Protein AF-A0A517L5L7-F1 (afdb_monomer_lite)

Sequence (190 aa):
MHFATSTSDFSKHLSVSSILLCKLVPQQQLQQQRPNPEQVAAYLARAALDPNTLALAACVLESLSSSFVRSWRKACEKARSPTIATFRSDPLKAELIVLGALAIAQSYLHDTPGNPKWWSKYVSRKTVEARDIAATTNCILQDIDYGLMSFTMDDLEEKKQEMVAEGERGVRSGKAVLNEGQLTPDESPW

Secondary structure (DSSP, 8-state):
------HHHHHHHHHHHHHHHHHHS--TT-TT-PPPHHHHHHHHHHHT--HHHHHHHHHHHHT--TTHHHHHHHHHHHHH-TT-TTS-PPP--THHHHHHHHHHHHHHHHT----HHHIIIIISTTSS-HHHHHHHHHHHHHHTTT-GGG--HHHHHHHHHHHHHHHHHHHHHHHHHHTT--PPP-----

Foldseek 3Di:
DDPPPDPVNVLLLLLLLLVLLQVLAQVPPCVPARADSVLSSLLCVQVVDDLLLSLLLSVLSNLFDNCLVVQLVVLLVVLVDPPCVPDPPPDDHSVLLSLLSSLVSCCVPVVHDSQLVCCCCGSNVVPDDSSSSVSNNVSSCVRNVVVSVVCDVVSSVVSSVVSVVSSVVVVVVVVVVVPVPDDDDPPDDD

Structure (mmCIF, N/CA/C/O backbone):
data_AF-A0A517L5L7-F1
#
_entry.id   AF-A0A517L5L7-F1
#
loop_
_atom_site.group_PDB
_atom_site.id
_atom_site.type_symbol
_atom_site.label_atom_id
_atom_site.label_alt_id
_atom_site.label_comp_id
_atom_site.label_asym_id
_atom_site.label_entity_id
_atom_site.label_seq_id
_atom_site.pdbx_PDB_ins_code
_atom_site.Cartn_x
_atom_site.Cartn_y
_atom_site.Cartn_z
_atom_site.occupancy
_atom_site.B_iso_or_equiv
_atom_site.auth_seq_id
_atom_site.auth_comp_id
_atom_site.auth_asym_id
_atom_site.auth_atom_id
_atom_site.pdbx_PDB_model_num
ATOM 1 N N . MET A 1 1 ? 18.331 -18.556 -22.904 1.00 32.81 1 MET A N 1
ATOM 2 C CA . MET A 1 1 ? 19.359 -17.878 -22.085 1.00 32.81 1 MET A CA 1
ATOM 3 C C . MET A 1 1 ? 18.698 -17.475 -20.775 1.00 32.81 1 MET A C 1
ATOM 5 O O . MET A 1 1 ? 17.955 -16.507 -20.758 1.00 32.81 1 MET A O 1
ATOM 9 N N . HIS A 1 2 ? 18.849 -18.285 -19.724 1.00 31.80 2 HIS A N 1
ATOM 10 C CA . HIS A 1 2 ? 18.266 -18.007 -18.409 1.00 31.80 2 HIS A CA 1
ATOM 11 C C . HIS A 1 2 ? 19.264 -17.181 -17.595 1.00 31.80 2 HIS A C 1
ATOM 13 O O . HIS A 1 2 ? 20.327 -17.685 -17.240 1.00 31.80 2 HIS A O 1
ATOM 19 N N . PHE A 1 3 ? 18.939 -15.919 -17.315 1.00 37.62 3 PHE A N 1
ATOM 20 C CA . PHE A 1 3 ? 19.654 -15.143 -16.308 1.00 37.62 3 PHE A CA 1
ATOM 21 C C . PHE A 1 3 ? 19.261 -15.687 -14.933 1.00 37.62 3 PHE A C 1
ATOM 23 O O . PHE A 1 3 ? 18.138 -15.492 -14.475 1.00 37.62 3 PHE A O 1
ATOM 30 N N . ALA A 1 4 ? 20.178 -16.406 -14.288 1.00 39.72 4 ALA A N 1
ATOM 31 C CA . ALA A 1 4 ? 20.074 -16.712 -12.871 1.00 39.72 4 ALA A CA 1
ATOM 32 C C . ALA A 1 4 ? 20.361 -15.416 -12.103 1.00 39.72 4 ALA A C 1
ATOM 34 O O . ALA A 1 4 ? 21.509 -15.111 -11.787 1.00 39.72 4 ALA A O 1
ATOM 35 N N . THR A 1 5 ? 19.330 -14.608 -11.859 1.00 47.84 5 THR A N 1
ATOM 36 C CA . THR A 1 5 ? 19.430 -13.500 -10.906 1.00 47.84 5 THR A CA 1
ATOM 37 C C . THR A 1 5 ? 19.780 -14.096 -9.549 1.00 47.84 5 THR A C 1
ATOM 39 O O . THR A 1 5 ? 19.006 -14.876 -8.990 1.00 47.84 5 THR A O 1
ATOM 42 N N . SER A 1 6 ? 20.977 -13.785 -9.058 1.00 57.38 6 SER A N 1
ATOM 43 C CA . SER A 1 6 ? 21.489 -14.299 -7.793 1.00 57.38 6 SER A CA 1
ATOM 44 C C . SER A 1 6 ? 20.524 -13.932 -6.661 1.00 57.38 6 SER A C 1
ATOM 46 O O . SER A 1 6 ? 20.005 -12.817 -6.630 1.00 57.38 6 SER A O 1
ATOM 48 N N . THR A 1 7 ? 20.285 -14.832 -5.704 1.00 62.00 7 THR A N 1
ATOM 49 C CA . THR A 1 7 ? 19.410 -14.593 -4.534 1.00 62.00 7 THR A CA 1
ATOM 50 C C . THR A 1 7 ? 19.777 -13.299 -3.782 1.00 62.00 7 THR A C 1
ATOM 52 O O . THR A 1 7 ? 18.911 -12.631 -3.217 1.00 62.00 7 THR A O 1
ATOM 55 N N . SER A 1 8 ? 21.057 -12.906 -3.847 1.00 63.53 8 SER A N 1
ATOM 56 C CA . SER A 1 8 ? 21.589 -11.607 -3.402 1.00 63.53 8 SER A CA 1
ATOM 57 C C . SER A 1 8 ? 20.857 -10.416 -4.025 1.00 63.53 8 SER A C 1
ATOM 59 O O . SER A 1 8 ? 20.493 -9.473 -3.326 1.00 63.53 8 SER A O 1
ATOM 61 N N . ASP A 1 9 ? 20.650 -10.441 -5.337 1.00 69.31 9 ASP A N 1
ATOM 62 C CA . ASP A 1 9 ? 20.170 -9.289 -6.099 1.00 69.31 9 ASP A CA 1
ATOM 63 C C . ASP A 1 9 ? 18.660 -9.127 -5.943 1.00 69.31 9 ASP A C 1
ATOM 65 O O . ASP A 1 9 ? 18.169 -8.009 -5.798 1.00 69.31 9 ASP A O 1
ATOM 69 N N . PHE A 1 10 ? 17.942 -10.246 -5.821 1.00 68.69 10 PHE A N 1
ATOM 70 C CA . PHE A 1 10 ? 16.527 -10.250 -5.459 1.00 68.69 10 PHE A CA 1
ATOM 71 C C . PHE A 1 10 ? 16.293 -9.675 -4.054 1.00 68.69 10 PHE A C 1
ATOM 73 O O . PHE A 1 10 ? 15.452 -8.795 -3.873 1.00 68.69 10 PHE A O 1
ATOM 80 N N . SER A 1 11 ? 17.078 -10.105 -3.058 1.00 71.62 11 SER A N 1
ATOM 81 C CA . SER A 1 11 ? 16.972 -9.577 -1.690 1.00 71.62 11 SER A CA 1
ATOM 82 C C . SER A 1 11 ? 17.273 -8.077 -1.621 1.00 71.62 11 SER A C 1
ATOM 84 O O . SER A 1 11 ? 16.610 -7.353 -0.876 1.00 71.62 11 SER A O 1
ATOM 86 N N . LYS A 1 12 ? 18.252 -7.596 -2.397 1.00 77.19 12 LYS A N 1
ATOM 87 C CA . LYS A 1 12 ? 18.564 -6.163 -2.498 1.00 77.19 12 LYS A CA 1
ATOM 88 C C . LYS A 1 12 ? 17.410 -5.391 -3.128 1.00 77.19 12 LYS A C 1
ATOM 90 O O . LYS A 1 12 ? 16.999 -4.381 -2.568 1.00 77.19 12 LYS A O 1
ATOM 95 N N . HIS A 1 13 ? 16.853 -5.885 -4.234 1.00 81.38 13 HIS A N 1
ATOM 96 C CA . HIS A 1 13 ? 15.728 -5.241 -4.912 1.00 81.38 13 HIS A CA 1
ATOM 97 C C . HIS A 1 13 ? 14.520 -5.085 -3.977 1.00 81.38 13 HIS A C 1
ATOM 99 O O . HIS A 1 13 ? 13.975 -3.993 -3.852 1.00 81.38 13 HIS A O 1
ATOM 105 N N . LEU A 1 14 ? 14.159 -6.137 -3.233 1.00 83.62 14 LEU A N 1
ATOM 106 C CA . LEU A 1 14 ? 13.065 -6.073 -2.258 1.00 83.62 14 LEU A CA 1
ATOM 107 C C . LEU A 1 14 ? 13.321 -5.065 -1.130 1.00 83.62 14 LEU A C 1
ATOM 109 O O . LEU A 1 14 ? 12.395 -4.365 -0.721 1.00 83.62 14 LEU A O 1
ATOM 113 N N . SER A 1 15 ? 14.559 -4.976 -0.635 1.00 85.56 15 SER A N 1
ATOM 114 C CA . SER A 1 15 ? 14.929 -3.996 0.392 1.00 85.56 15 SER A CA 1
ATOM 115 C C . SER A 1 15 ? 14.843 -2.561 -0.123 1.00 85.56 15 SER A C 1
ATOM 117 O O . SER A 1 15 ? 14.477 -1.659 0.622 1.00 85.56 15 SER A O 1
ATOM 119 N N . VAL A 1 16 ? 15.196 -2.326 -1.384 1.00 87.31 16 VAL A N 1
ATOM 120 C CA . VAL A 1 16 ? 15.125 -0.994 -1.989 1.00 87.31 16 VAL A CA 1
ATOM 121 C C . VAL A 1 16 ? 13.671 -0.593 -2.219 1.00 87.31 16 VAL A C 1
ATOM 123 O O . VAL A 1 16 ? 13.260 0.490 -1.801 1.00 87.31 16 VAL A O 1
ATOM 126 N N . SER A 1 17 ? 12.865 -1.486 -2.803 1.00 89.69 17 SER A N 1
ATOM 127 C CA . SER A 1 17 ? 11.433 -1.251 -2.999 1.00 89.69 17 SER A CA 1
ATOM 128 C C . SER A 1 17 ? 10.719 -0.994 -1.672 1.00 89.69 17 SER A C 1
ATOM 130 O O . SER A 1 17 ? 9.884 -0.097 -1.596 1.00 89.69 17 SER A O 1
ATOM 132 N N . SER A 1 18 ? 11.057 -1.724 -0.603 1.00 91.06 18 SER A N 1
ATOM 133 C CA . SER A 1 18 ? 10.431 -1.506 0.703 1.00 91.06 18 SER A CA 1
ATOM 134 C C . SER A 1 18 ? 10.761 -0.136 1.294 1.00 91.06 18 SER A C 1
ATOM 136 O O . SER A 1 18 ? 9.868 0.523 1.824 1.00 91.06 18 SER A O 1
ATOM 138 N N . ILE A 1 19 ? 12.008 0.328 1.160 1.00 91.31 19 ILE A N 1
ATOM 139 C CA . ILE A 1 19 ? 12.421 1.668 1.590 1.00 91.31 19 ILE A CA 1
ATOM 140 C C . ILE A 1 19 ? 11.643 2.737 0.823 1.00 91.31 19 ILE A C 1
ATOM 142 O O . ILE A 1 19 ? 11.124 3.661 1.451 1.00 91.31 19 ILE A O 1
ATOM 146 N N . LEU A 1 20 ? 11.535 2.612 -0.505 1.00 90.88 20 LEU A N 1
ATOM 147 C CA . LEU A 1 20 ? 10.791 3.577 -1.315 1.00 90.88 20 LEU A CA 1
ATOM 148 C C . LEU A 1 20 ? 9.312 3.615 -0.907 1.00 90.88 20 LEU A C 1
ATOM 150 O O . LEU A 1 20 ? 8.800 4.681 -0.581 1.00 90.88 20 LEU A O 1
ATOM 154 N N . LEU A 1 21 ? 8.647 2.459 -0.822 1.00 92.94 21 LEU A N 1
ATOM 155 C CA . LEU A 1 21 ? 7.240 2.379 -0.409 1.00 92.94 21 LEU A CA 1
ATOM 156 C C . LEU A 1 21 ? 7.011 3.005 0.975 1.00 92.94 21 LEU A C 1
ATOM 158 O O . LEU A 1 21 ? 6.041 3.731 1.173 1.00 92.94 21 LEU A O 1
ATOM 162 N N . CYS A 1 22 ? 7.920 2.778 1.927 1.00 92.75 22 CYS A N 1
ATOM 163 C CA . CYS A 1 22 ? 7.859 3.399 3.249 1.00 92.75 22 CYS A CA 1
ATOM 164 C C . CYS A 1 22 ? 7.967 4.932 3.202 1.00 92.75 22 CYS A C 1
ATOM 166 O O . CYS A 1 22 ? 7.312 5.607 4.000 1.00 92.75 22 CYS A O 1
ATOM 168 N N . LYS A 1 23 ? 8.785 5.484 2.293 1.00 91.69 23 LYS A N 1
ATOM 169 C CA . LYS A 1 23 ? 8.958 6.936 2.115 1.00 91.69 23 LYS A CA 1
ATOM 170 C C . LYS A 1 23 ? 7.706 7.607 1.546 1.00 91.69 23 LYS A C 1
ATOM 172 O O . LYS A 1 23 ? 7.424 8.738 1.928 1.00 91.69 23 LYS A O 1
ATOM 177 N N . LEU A 1 24 ? 6.960 6.904 0.692 1.00 92.19 24 LEU A N 1
ATOM 178 C CA . LEU A 1 24 ? 5.747 7.417 0.044 1.00 92.19 24 LEU A CA 1
ATOM 179 C C . LEU A 1 24 ? 4.538 7.494 0.988 1.00 92.19 24 LEU A C 1
ATOM 181 O O . LEU A 1 24 ? 3.576 8.196 0.704 1.00 92.19 24 LEU A O 1
ATOM 185 N N . VAL A 1 25 ? 4.573 6.813 2.138 1.00 91.56 25 VAL A N 1
ATOM 186 C CA . VAL A 1 25 ? 3.489 6.910 3.124 1.00 91.56 25 VAL A CA 1
ATOM 187 C C . VAL A 1 25 ? 3.421 8.338 3.698 1.00 91.56 25 VAL A C 1
ATOM 189 O O . VAL A 1 25 ? 4.435 8.810 4.228 1.00 91.56 25 VAL A O 1
ATOM 192 N N . PRO A 1 26 ? 2.247 9.008 3.707 1.00 86.19 26 PRO A N 1
ATOM 193 C CA . PRO A 1 26 ? 2.109 10.370 4.228 1.00 86.19 26 PRO A CA 1
ATOM 194 C C . PRO A 1 26 ? 2.586 10.515 5.687 1.00 86.19 26 PRO A C 1
ATOM 196 O O . PRO A 1 26 ? 1.958 10.037 6.634 1.00 86.19 26 PRO A O 1
ATOM 199 N N . GLN A 1 27 ? 3.712 11.208 5.889 1.00 80.56 27 GLN A N 1
ATOM 200 C CA . GLN A 1 27 ? 4.414 11.266 7.183 1.00 80.56 27 GLN A CA 1
ATOM 201 C C . GLN A 1 27 ? 3.820 12.275 8.175 1.00 80.56 27 GLN A C 1
ATOM 203 O O . GLN A 1 27 ? 3.959 12.105 9.387 1.00 80.56 27 GLN A O 1
ATOM 208 N N . GLN A 1 28 ? 3.166 13.332 7.679 1.00 69.00 28 GLN A N 1
ATOM 209 C CA . GLN A 1 28 ? 2.822 14.539 8.452 1.00 69.00 28 GLN A CA 1
ATOM 210 C C . GLN A 1 28 ? 1.996 14.261 9.716 1.00 69.00 28 GLN A C 1
ATOM 212 O O . GLN A 1 28 ? 2.048 15.022 10.679 1.00 69.00 28 GLN A O 1
ATOM 217 N N . GLN A 1 29 ? 1.243 13.160 9.735 1.00 69.00 29 GLN A N 1
ATOM 218 C CA . GLN A 1 29 ? 0.372 12.793 10.850 1.00 69.00 29 GLN A CA 1
ATOM 219 C C . GLN A 1 29 ? 0.789 11.486 11.534 1.00 69.00 29 GLN A C 1
ATOM 221 O O . GLN A 1 29 ? 0.169 11.101 12.525 1.00 69.00 29 GLN A O 1
ATOM 226 N N . LEU A 1 30 ? 1.847 10.816 11.072 1.00 75.94 30 LEU A N 1
ATOM 227 C CA . LEU A 1 30 ? 2.345 9.546 11.606 1.00 75.94 30 LEU A CA 1
ATOM 228 C C . LEU A 1 30 ? 3.300 9.707 12.800 1.00 75.94 30 LEU A C 1
ATOM 230 O O . LEU A 1 30 ? 4.012 8.761 13.074 1.00 75.94 30 LEU A O 1
ATOM 234 N N . GLN A 1 31 ? 3.288 10.841 13.521 1.00 61.31 31 GLN A N 1
ATOM 235 C CA . GLN A 1 31 ? 4.253 11.331 14.540 1.00 61.31 31 GLN A CA 1
ATOM 236 C C . GLN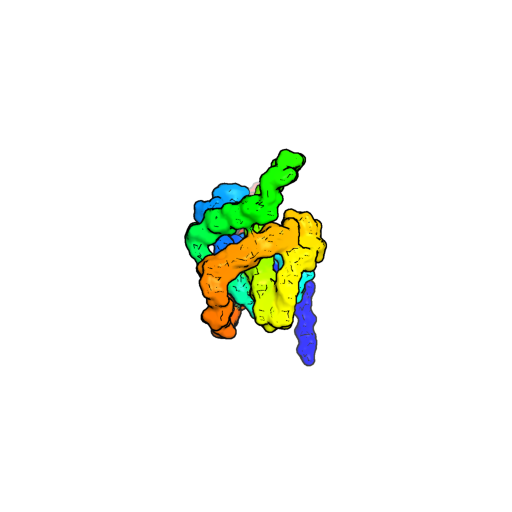 A 1 31 ? 5.133 10.325 15.341 1.00 61.31 31 GLN A C 1
ATOM 238 O O . GLN A 1 31 ? 6.212 10.727 15.762 1.00 61.31 31 GLN A O 1
ATOM 243 N N . GLN A 1 32 ? 4.752 9.055 15.551 1.00 63.03 32 GLN A N 1
ATOM 244 C CA . GLN A 1 32 ? 5.577 8.000 16.181 1.00 63.03 32 GLN A CA 1
ATOM 245 C C . GLN A 1 32 ? 5.477 6.596 15.529 1.00 63.03 32 GLN A C 1
ATOM 247 O O . GLN A 1 32 ? 5.912 5.599 16.097 1.00 63.03 32 GLN A O 1
ATOM 252 N N . GLN A 1 33 ? 4.874 6.479 14.349 1.00 74.25 33 GLN A N 1
ATOM 253 C CA . GLN A 1 33 ? 4.581 5.219 13.660 1.00 74.25 33 GLN A CA 1
ATOM 254 C C . GLN A 1 33 ? 5.111 5.316 12.226 1.00 74.25 33 GLN A C 1
ATOM 256 O O . GLN A 1 33 ? 4.336 5.391 11.277 1.00 74.25 33 GLN A O 1
ATOM 261 N N . ARG A 1 34 ? 6.435 5.385 12.045 1.00 83.06 34 ARG A N 1
ATOM 262 C CA . ARG A 1 34 ? 7.006 5.231 10.700 1.00 83.06 34 ARG A CA 1
ATOM 263 C C . ARG A 1 34 ? 6.912 3.766 10.276 1.00 83.06 34 ARG A C 1
ATOM 265 O O . ARG A 1 34 ? 7.150 2.902 11.117 1.00 83.06 34 ARG A O 1
ATOM 272 N N . PRO A 1 35 ? 6.592 3.478 9.006 1.00 88.25 35 PRO A N 1
ATOM 273 C CA . PRO A 1 35 ? 6.598 2.106 8.524 1.00 88.25 35 PRO A CA 1
ATOM 274 C C . PRO A 1 35 ? 8.028 1.549 8.563 1.00 88.25 35 PRO A C 1
ATOM 276 O O . PRO A 1 35 ? 8.966 2.180 8.072 1.00 88.25 35 PRO A O 1
ATOM 279 N N . ASN A 1 36 ? 8.201 0.371 9.160 1.00 91.06 36 ASN A N 1
ATOM 280 C CA . ASN A 1 36 ? 9.477 -0.326 9.212 1.00 91.06 36 ASN A CA 1
ATOM 281 C C . ASN A 1 36 ? 9.794 -0.958 7.836 1.00 91.06 36 ASN A C 1
ATOM 283 O O . ASN A 1 36 ? 9.082 -1.876 7.409 1.00 91.06 36 ASN A O 1
ATOM 287 N N . PRO A 1 37 ? 10.871 -0.528 7.148 1.00 91.62 37 PRO A N 1
ATOM 288 C CA . PRO A 1 37 ? 11.234 -1.053 5.832 1.00 91.62 37 PRO A CA 1
ATOM 289 C C . PRO A 1 37 ? 11.604 -2.541 5.843 1.00 91.62 37 PRO A C 1
ATOM 291 O O . PRO A 1 37 ? 11.388 -3.213 4.835 1.00 91.62 37 PRO A O 1
ATOM 294 N N . GLU A 1 38 ? 12.101 -3.092 6.954 1.00 92.25 38 GLU A N 1
ATOM 295 C CA . GLU A 1 38 ? 12.397 -4.527 7.066 1.00 92.25 38 GLU A CA 1
ATOM 296 C C . GLU A 1 38 ? 11.112 -5.355 7.094 1.00 92.25 38 GLU A C 1
ATOM 298 O O . GLU A 1 38 ? 10.991 -6.373 6.411 1.00 92.25 38 GLU A O 1
ATOM 303 N N . GLN A 1 39 ? 10.110 -4.884 7.840 1.00 93.12 39 GLN A N 1
ATOM 304 C CA . GLN A 1 39 ? 8.809 -5.542 7.904 1.00 93.12 39 GLN A CA 1
ATOM 305 C C . GLN A 1 39 ? 8.101 -5.484 6.546 1.00 93.12 39 GLN A C 1
ATOM 307 O O . GLN A 1 39 ? 7.521 -6.484 6.115 1.00 93.12 39 GLN A O 1
ATOM 312 N N . VAL A 1 40 ? 8.189 -4.346 5.850 1.00 94.75 40 VAL A N 1
ATOM 313 C CA . VAL A 1 40 ? 7.667 -4.204 4.486 1.00 94.75 40 VAL A CA 1
ATOM 314 C C . VAL A 1 40 ? 8.423 -5.112 3.515 1.00 94.75 40 VAL A C 1
ATOM 316 O O . VAL A 1 40 ? 7.772 -5.843 2.776 1.00 94.75 40 VAL A O 1
ATOM 319 N N . ALA A 1 41 ? 9.758 -5.180 3.558 1.00 93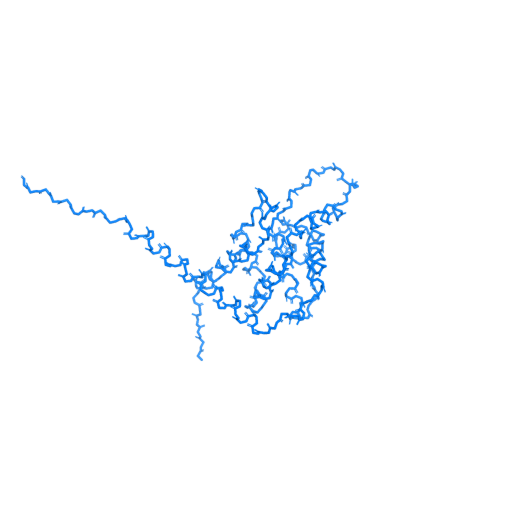.69 41 ALA A N 1
ATOM 320 C CA . ALA A 1 41 ? 10.532 -6.116 2.731 1.00 93.69 41 ALA A CA 1
ATOM 321 C C . ALA A 1 41 ? 10.096 -7.569 2.971 1.00 93.69 41 ALA A C 1
ATOM 323 O O . ALA A 1 41 ? 9.934 -8.348 2.031 1.00 93.69 41 ALA A O 1
ATOM 324 N N . ALA A 1 42 ? 9.821 -7.920 4.228 1.00 93.94 42 ALA A N 1
ATOM 325 C CA . ALA A 1 42 ? 9.314 -9.230 4.592 1.00 93.94 42 ALA A CA 1
ATOM 326 C C . ALA A 1 42 ? 7.895 -9.488 4.038 1.00 93.94 42 ALA A C 1
ATOM 328 O O . ALA A 1 42 ? 7.581 -10.631 3.700 1.00 93.94 42 ALA A O 1
ATOM 329 N N . TYR A 1 43 ? 7.038 -8.462 3.922 1.00 94.88 43 TYR A N 1
ATOM 330 C CA . TYR A 1 43 ? 5.760 -8.558 3.203 1.00 94.88 43 TYR A CA 1
ATOM 331 C C . TYR A 1 43 ? 5.974 -8.806 1.715 1.00 94.88 43 TYR A C 1
ATOM 333 O O . TYR A 1 43 ? 5.388 -9.749 1.189 1.00 94.88 43 TYR A O 1
ATOM 341 N N . LEU A 1 44 ? 6.848 -8.035 1.062 1.00 94.69 44 LEU A N 1
ATOM 342 C CA . LEU A 1 44 ? 7.128 -8.188 -0.367 1.00 94.69 44 LEU A CA 1
ATOM 343 C C . LEU A 1 44 ? 7.666 -9.589 -0.692 1.00 94.69 44 LEU A C 1
ATOM 345 O O . LEU A 1 44 ? 7.171 -10.244 -1.608 1.00 94.69 44 LEU A O 1
ATOM 349 N N . ALA A 1 45 ? 8.600 -10.093 0.121 1.00 94.25 45 ALA A N 1
ATOM 350 C CA . ALA A 1 45 ? 9.161 -11.435 -0.027 1.00 94.25 45 ALA A CA 1
ATOM 351 C C . ALA A 1 45 ? 8.099 -12.544 0.070 1.00 94.25 45 ALA A C 1
ATOM 353 O O . ALA A 1 45 ? 8.213 -13.568 -0.597 1.00 94.25 45 ALA A O 1
ATOM 354 N N . ARG A 1 46 ? 7.067 -12.358 0.906 1.00 94.88 46 ARG A N 1
ATOM 355 C CA . ARG A 1 46 ? 5.985 -13.341 1.092 1.00 94.88 46 ARG A CA 1
ATOM 356 C C . ARG A 1 46 ? 4.870 -13.212 0.065 1.00 94.88 46 ARG A C 1
ATOM 358 O O . ARG A 1 46 ? 4.263 -14.219 -0.280 1.00 94.88 46 ARG A O 1
ATOM 365 N N . ALA A 1 47 ? 4.579 -11.993 -0.373 1.00 92.81 47 ALA A N 1
ATOM 366 C CA . ALA A 1 47 ? 3.546 -11.732 -1.362 1.00 92.81 47 ALA A CA 1
ATOM 367 C C . ALA A 1 47 ? 3.996 -12.115 -2.782 1.00 92.81 47 ALA A C 1
ATOM 369 O O . ALA A 1 47 ? 3.139 -12.419 -3.604 1.00 92.81 47 ALA A O 1
ATOM 370 N N . ALA A 1 48 ? 5.314 -12.151 -3.037 1.00 92.06 48 ALA A N 1
ATOM 371 C CA . ALA A 1 48 ? 5.913 -12.561 -4.312 1.00 92.06 48 ALA A CA 1
ATOM 372 C C . ALA A 1 48 ? 5.295 -11.822 -5.516 1.00 92.06 48 ALA A C 1
ATOM 374 O O . ALA A 1 48 ? 4.905 -12.428 -6.511 1.00 92.06 48 ALA A O 1
ATOM 375 N N . LEU A 1 49 ? 5.171 -10.502 -5.376 1.00 91.94 49 LEU A N 1
ATOM 376 C CA . LEU A 1 49 ? 4.516 -9.630 -6.348 1.00 91.94 49 LEU A CA 1
ATOM 377 C C . LEU A 1 49 ? 5.459 -9.295 -7.504 1.00 91.94 49 LEU A C 1
ATOM 379 O O . LEU A 1 49 ? 6.671 -9.167 -7.313 1.00 91.94 49 LEU A O 1
ATOM 383 N N . ASP A 1 50 ? 4.890 -9.112 -8.690 1.00 92.12 50 ASP A N 1
ATOM 384 C CA . ASP A 1 50 ? 5.626 -8.657 -9.863 1.00 92.12 50 ASP A CA 1
ATOM 385 C C . ASP A 1 50 ? 5.955 -7.146 -9.782 1.00 92.12 50 ASP A C 1
ATOM 387 O O . ASP A 1 50 ? 5.318 -6.401 -9.026 1.00 92.12 50 ASP A O 1
ATOM 391 N N . PRO A 1 51 ? 6.932 -6.657 -10.570 1.00 91.50 51 PRO A N 1
ATOM 392 C CA . PRO A 1 51 ? 7.339 -5.253 -10.539 1.00 91.50 51 PRO A CA 1
ATOM 393 C C . PRO A 1 51 ? 6.228 -4.251 -10.877 1.00 91.50 51 PRO A C 1
ATOM 395 O O . PRO A 1 51 ? 6.240 -3.152 -10.328 1.00 9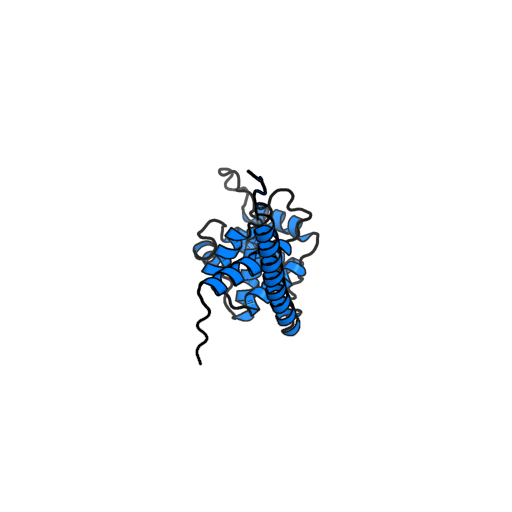1.50 51 PRO A O 1
ATOM 398 N N . ASN A 1 52 ? 5.263 -4.604 -11.737 1.00 94.62 52 ASN A N 1
ATOM 399 C CA . ASN A 1 52 ? 4.166 -3.699 -12.092 1.00 94.62 52 ASN A CA 1
ATOM 400 C C . ASN A 1 52 ? 3.220 -3.518 -10.903 1.00 94.62 52 ASN A C 1
ATOM 402 O O . ASN A 1 52 ? 2.792 -2.401 -10.624 1.00 94.62 52 ASN A O 1
ATOM 406 N N . THR A 1 53 ? 2.969 -4.586 -10.141 1.00 95.75 53 THR A N 1
ATOM 407 C CA . THR A 1 53 ? 2.206 -4.498 -8.887 1.00 95.75 53 THR A CA 1
ATOM 408 C C . THR A 1 53 ? 2.892 -3.596 -7.860 1.00 95.75 53 THR A C 1
ATOM 410 O O . THR A 1 53 ? 2.227 -2.798 -7.199 1.00 95.75 53 THR A O 1
ATOM 413 N N . LEU A 1 54 ? 4.220 -3.684 -7.724 1.00 95.50 54 LEU A N 1
ATOM 414 C CA . LEU A 1 54 ? 4.971 -2.805 -6.819 1.00 95.50 54 LEU A CA 1
ATOM 415 C C . LEU A 1 54 ? 4.910 -1.342 -7.266 1.00 95.50 54 LEU A C 1
ATOM 417 O O . LEU A 1 54 ? 4.706 -0.457 -6.435 1.00 95.50 54 LEU A O 1
ATOM 421 N N . ALA A 1 55 ? 5.070 -1.098 -8.566 1.00 95.44 55 ALA A N 1
ATOM 422 C CA . ALA A 1 55 ? 5.020 0.231 -9.156 1.00 95.44 55 ALA A CA 1
ATOM 423 C C . ALA A 1 55 ? 3.642 0.879 -8.987 1.00 95.44 55 ALA A C 1
ATOM 425 O O . ALA A 1 55 ? 3.556 1.993 -8.479 1.00 95.44 55 ALA A O 1
ATOM 426 N N . LEU A 1 56 ? 2.563 0.150 -9.282 1.00 96.88 56 LEU A N 1
ATOM 427 C CA . LEU A 1 56 ? 1.202 0.637 -9.066 1.00 96.88 56 LEU A CA 1
ATOM 428 C C . LEU A 1 56 ? 0.938 0.944 -7.587 1.00 96.88 56 LEU A C 1
ATOM 430 O O . LEU A 1 56 ? 0.362 1.980 -7.268 1.00 96.88 56 LEU A O 1
ATOM 434 N N . ALA A 1 57 ? 1.389 0.085 -6.668 1.00 97.31 57 ALA A N 1
ATOM 435 C CA . ALA A 1 57 ? 1.258 0.360 -5.239 1.00 97.31 57 ALA A CA 1
ATOM 436 C C . ALA A 1 57 ? 2.000 1.644 -4.833 1.00 97.31 57 ALA A C 1
ATOM 438 O O . ALA A 1 57 ? 1.490 2.408 -4.017 1.00 97.31 57 ALA A O 1
ATOM 439 N N . ALA A 1 58 ? 3.175 1.905 -5.410 1.00 96.06 58 ALA A N 1
ATOM 440 C CA . ALA A 1 58 ? 3.909 3.144 -5.183 1.00 96.06 58 ALA A CA 1
ATOM 441 C C . ALA A 1 58 ? 3.166 4.373 -5.742 1.00 96.06 58 ALA A C 1
ATOM 443 O O . ALA A 1 58 ? 3.014 5.347 -5.009 1.00 96.06 58 ALA A O 1
ATOM 444 N N . CYS A 1 59 ? 2.624 4.311 -6.964 1.00 96.69 59 CYS A N 1
ATOM 445 C CA . CYS A 1 59 ? 1.788 5.379 -7.531 1.00 96.69 59 CYS A CA 1
ATOM 446 C C . CYS A 1 59 ? 0.556 5.671 -6.656 1.00 96.69 59 CYS A C 1
ATOM 448 O O . CYS A 1 59 ? 0.261 6.825 -6.349 1.00 96.69 59 CYS A O 1
ATOM 450 N N . VAL A 1 60 ? -0.121 4.623 -6.172 1.00 97.19 60 VAL A N 1
ATOM 451 C CA . VAL A 1 60 ? -1.253 4.758 -5.245 1.00 97.19 60 VAL A CA 1
ATOM 452 C C . VAL A 1 60 ? -0.829 5.472 -3.962 1.00 97.19 60 VAL A C 1
ATOM 454 O O . VAL A 1 60 ? -1.508 6.404 -3.542 1.00 97.19 60 VAL A O 1
ATOM 457 N N . LEU A 1 61 ? 0.290 5.077 -3.347 1.00 96.25 61 LEU A N 1
ATOM 458 C CA . LEU A 1 61 ? 0.787 5.719 -2.124 1.00 96.25 61 LEU A CA 1
ATOM 459 C C . LEU A 1 61 ? 1.137 7.198 -2.337 1.00 96.25 61 LEU A C 1
ATOM 461 O O . LEU A 1 61 ? 0.847 8.013 -1.466 1.00 96.25 61 LEU A O 1
ATOM 465 N N . GLU A 1 62 ? 1.727 7.537 -3.481 1.00 94.81 62 GLU A N 1
ATOM 466 C CA . GLU A 1 62 ? 2.096 8.911 -3.841 1.00 94.81 62 GLU A CA 1
ATOM 467 C C . GLU A 1 62 ? 0.876 9.807 -4.091 1.00 94.81 62 GLU A C 1
ATOM 469 O O . GLU A 1 62 ? 0.907 10.997 -3.787 1.00 94.81 62 GLU A O 1
ATOM 474 N N . SER A 1 63 ? -0.221 9.225 -4.577 1.00 95.81 63 SER A N 1
ATOM 475 C CA . SER A 1 63 ? -1.480 9.939 -4.815 1.00 95.81 63 SER A CA 1
ATOM 476 C C . SER A 1 63 ? -2.301 10.223 -3.549 1.00 95.81 63 SER A C 1
ATOM 478 O O . SER A 1 63 ? -3.299 10.940 -3.622 1.00 95.81 63 SER A O 1
ATOM 480 N N . LEU A 1 64 ? -1.904 9.683 -2.389 1.00 95.69 64 LEU A N 1
ATOM 481 C CA . LEU A 1 64 ? -2.652 9.861 -1.144 1.00 95.69 64 LEU A CA 1
ATOM 482 C C . LEU A 1 64 ? -2.655 11.324 -0.681 1.00 95.69 64 LEU A C 1
ATOM 484 O O . LEU A 1 64 ? -1.624 11.995 -0.594 1.00 95.69 64 LEU A O 1
ATOM 488 N N . SER A 1 65 ? -3.830 11.803 -0.284 1.00 94.12 65 SER A N 1
ATOM 489 C CA . SER A 1 65 ? -4.039 13.158 0.205 1.00 94.12 65 SER A CA 1
ATOM 490 C C . SER A 1 65 ? -3.355 13.401 1.557 1.00 94.12 65 SER A C 1
ATOM 492 O O . SER A 1 65 ? -3.164 12.506 2.387 1.00 94.12 65 SER A O 1
ATOM 494 N N . SER A 1 66 ? -3.071 14.669 1.870 1.00 90.50 66 SER A N 1
ATOM 495 C CA . SER A 1 66 ? -2.542 15.072 3.186 1.00 90.50 66 SER A CA 1
ATOM 496 C C . SER A 1 66 ? -3.505 14.781 4.350 1.00 90.50 66 SER A C 1
ATOM 498 O O . SER A 1 66 ? -3.102 14.745 5.518 1.00 90.50 66 SER A O 1
ATOM 500 N N . SER A 1 67 ? -4.787 14.559 4.046 1.00 91.06 67 SER A N 1
ATOM 501 C CA . SER A 1 67 ? -5.832 14.239 5.018 1.00 91.06 67 SER A CA 1
ATOM 502 C C . SER A 1 67 ? -6.074 12.737 5.196 1.00 91.06 67 SER A C 1
ATOM 504 O O . SER A 1 67 ? -6.726 12.346 6.171 1.00 91.06 67 SER A O 1
ATOM 506 N N . PHE A 1 68 ? -5.495 11.904 4.321 1.00 94.62 68 PHE A N 1
ATOM 507 C CA . PHE A 1 68 ? -5.671 10.455 4.291 1.00 94.62 68 PHE A CA 1
ATOM 508 C C . PHE A 1 68 ? -5.487 9.815 5.669 1.00 94.62 68 PHE A C 1
ATOM 510 O O . PHE A 1 68 ? -6.367 9.107 6.155 1.00 94.62 68 PHE A O 1
ATOM 517 N N . VAL A 1 69 ? -4.372 10.104 6.350 1.00 92.81 69 VAL A N 1
ATOM 518 C CA . VAL A 1 69 ? -4.012 9.450 7.623 1.00 92.81 69 VAL A CA 1
ATOM 519 C C . VAL A 1 69 ? -5.066 9.697 8.708 1.00 92.81 69 VAL A C 1
ATOM 521 O O . VAL A 1 69 ? -5.352 8.805 9.511 1.00 92.81 69 VAL A O 1
ATOM 524 N N . ARG A 1 70 ? -5.685 10.883 8.728 1.00 90.81 70 ARG A N 1
ATOM 525 C CA . ARG A 1 70 ? -6.775 11.210 9.657 1.00 90.81 70 ARG A CA 1
ATOM 526 C C . ARG A 1 70 ? -8.021 10.374 9.365 1.00 90.81 70 ARG A C 1
ATOM 528 O O . ARG A 1 70 ? -8.589 9.793 10.291 1.00 90.81 70 ARG A O 1
ATOM 535 N N . SER A 1 71 ? -8.424 10.299 8.099 1.00 92.38 71 SER A N 1
ATOM 536 C CA . SER A 1 71 ? -9.584 9.518 7.650 1.00 92.38 71 SER A CA 1
ATOM 537 C C . SER A 1 71 ? -9.379 8.018 7.880 1.00 92.38 71 SER A C 1
ATOM 539 O O . SER A 1 71 ? -10.244 7.354 8.453 1.00 92.38 71 SER A O 1
ATOM 541 N N . TRP A 1 72 ? -8.193 7.512 7.541 1.00 94.25 72 TRP A N 1
ATOM 542 C CA . TRP A 1 72 ? -7.768 6.129 7.739 1.00 94.25 72 TRP A CA 1
ATOM 543 C C . TRP A 1 72 ? -7.840 5.691 9.206 1.00 94.25 72 TRP A C 1
ATOM 545 O O . TRP A 1 72 ? -8.435 4.654 9.509 1.00 94.25 72 TRP A O 1
ATOM 555 N N . ARG A 1 73 ? -7.307 6.491 10.141 1.00 91.44 73 ARG A N 1
ATOM 556 C CA . ARG A 1 73 ? -7.378 6.180 11.580 1.00 91.44 73 ARG A CA 1
ATOM 557 C C . ARG A 1 73 ? -8.813 6.069 12.074 1.00 91.44 73 ARG A C 1
ATOM 559 O O . ARG A 1 73 ? -9.151 5.088 12.730 1.00 91.44 73 ARG A O 1
ATOM 566 N N . LYS A 1 74 ? -9.660 7.038 11.713 1.00 90.38 74 LYS A N 1
ATOM 567 C CA . LYS A 1 74 ? -11.082 7.049 12.085 1.00 90.38 74 LYS A CA 1
ATOM 568 C C . LYS A 1 74 ? -11.823 5.833 11.522 1.00 90.38 74 LYS A C 1
ATOM 570 O O . LYS A 1 74 ? -12.661 5.245 12.204 1.00 90.38 74 LYS A O 1
ATOM 575 N N . ALA A 1 75 ? -11.520 5.437 10.287 1.00 91.81 75 ALA A N 1
ATOM 576 C CA . ALA A 1 75 ? -12.121 4.260 9.671 1.00 91.81 75 ALA A CA 1
ATOM 577 C C . ALA A 1 75 ? -11.675 2.954 10.342 1.00 91.81 75 ALA A C 1
ATOM 579 O O . ALA A 1 75 ? -12.512 2.090 10.600 1.00 91.81 75 ALA A O 1
ATOM 580 N N . CYS A 1 76 ? -10.389 2.821 10.674 1.00 90.12 76 CYS A N 1
ATOM 581 C CA . CYS A 1 76 ? -9.874 1.650 11.383 1.00 90.12 76 CYS A CA 1
ATOM 582 C C . CYS A 1 76 ? -10.437 1.548 12.807 1.00 90.12 76 CYS A C 1
ATOM 584 O O . CYS A 1 76 ? -10.835 0.468 13.234 1.00 90.12 76 CYS A O 1
ATOM 586 N N . GLU A 1 77 ? -10.544 2.666 13.528 1.00 88.38 77 GLU A N 1
ATOM 587 C CA . GLU A 1 77 ? -11.198 2.718 14.840 1.00 88.38 77 GLU A CA 1
ATOM 588 C C . GLU A 1 77 ? -12.661 2.257 14.751 1.00 88.38 77 GLU A C 1
ATOM 590 O O . GLU A 1 77 ? -13.089 1.376 15.499 1.00 88.38 77 GLU A O 1
ATOM 595 N N . LYS A 1 78 ? -13.407 2.762 13.758 1.00 86.75 78 LYS A N 1
ATOM 596 C CA . LYS A 1 78 ? -14.783 2.324 13.485 1.00 86.75 78 LYS A CA 1
ATOM 597 C C . LYS A 1 78 ? -14.862 0.827 13.164 1.00 86.75 78 LYS A C 1
ATOM 599 O O . LYS A 1 78 ? -15.770 0.153 13.644 1.00 86.75 78 LYS A O 1
ATOM 604 N N . ALA A 1 79 ? -13.929 0.299 12.371 1.00 87.25 79 ALA A N 1
ATOM 605 C CA . ALA A 1 79 ? -13.893 -1.113 11.988 1.00 87.25 79 ALA A CA 1
ATOM 606 C C . ALA A 1 79 ? -13.578 -2.055 13.164 1.00 87.25 79 ALA A C 1
ATOM 608 O O . ALA A 1 79 ? -13.970 -3.224 13.144 1.00 87.25 79 ALA A O 1
ATOM 609 N N . ARG A 1 80 ? -12.886 -1.562 14.197 1.00 85.69 80 ARG A N 1
ATOM 610 C CA . ARG A 1 80 ? -12.517 -2.351 15.380 1.00 85.69 80 ARG A CA 1
ATOM 611 C C . ARG A 1 80 ? -13.665 -2.547 16.380 1.00 85.69 80 ARG A C 1
ATOM 613 O O . ARG A 1 80 ? -13.641 -3.558 17.071 1.00 85.69 80 ARG A O 1
ATOM 620 N N . SER A 1 81 ? -14.709 -1.707 16.338 1.00 71.50 81 SER A N 1
ATOM 621 C CA . SER A 1 81 ? -15.914 -1.709 17.198 1.00 71.50 81 SER A CA 1
ATOM 622 C C . SER A 1 81 ? -15.652 -1.590 18.718 1.00 71.50 81 SER A C 1
ATOM 624 O O . SER A 1 81 ? -14.793 -2.280 19.257 1.00 71.50 81 SER A O 1
ATOM 626 N N . PRO A 1 82 ? -16.441 -0.797 19.473 1.00 57.28 82 PRO A 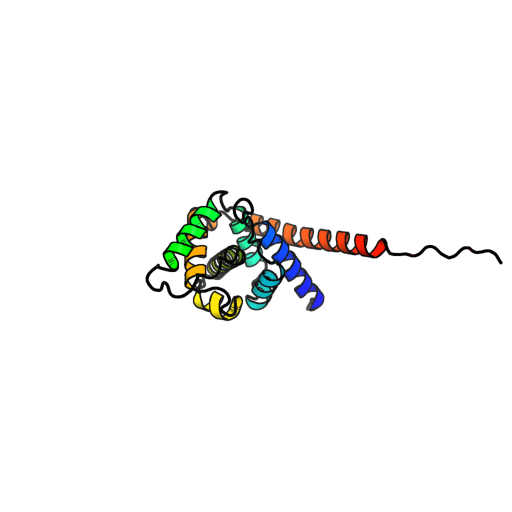N 1
ATOM 627 C CA . PRO A 1 82 ? -16.322 -0.697 20.933 1.00 57.28 82 PRO A CA 1
ATOM 628 C C . PRO A 1 82 ? -16.924 -1.885 21.716 1.00 57.28 82 PRO A C 1
ATOM 630 O O . PRO A 1 82 ? -16.849 -1.901 22.941 1.00 57.28 82 PRO A O 1
ATOM 633 N N . THR A 1 83 ? -17.536 -2.884 21.064 1.00 54.34 83 THR A N 1
ATOM 634 C CA . THR A 1 83 ? -18.304 -3.944 21.762 1.00 54.34 83 THR A CA 1
ATOM 635 C C . THR A 1 83 ? -17.442 -4.920 22.576 1.00 54.34 83 THR A C 1
ATOM 637 O O . THR A 1 83 ? -17.972 -5.661 23.397 1.00 54.34 83 THR A O 1
ATOM 640 N N . ILE A 1 84 ? -16.119 -4.921 22.397 1.00 53.25 84 ILE A N 1
ATOM 641 C CA . ILE A 1 84 ? -15.194 -5.731 23.199 1.00 53.25 84 ILE A CA 1
ATOM 642 C C . ILE A 1 84 ? -14.108 -4.804 23.755 1.00 53.25 84 ILE A C 1
ATOM 644 O O . ILE A 1 84 ? -13.012 -4.693 23.218 1.00 53.25 84 ILE A O 1
ATOM 648 N N . ALA A 1 85 ? -14.429 -4.123 24.856 1.00 45.62 85 ALA A N 1
ATOM 649 C CA . ALA A 1 85 ? -13.527 -3.240 25.602 1.00 45.62 85 ALA A CA 1
ATOM 650 C C . ALA A 1 85 ? -12.361 -3.972 26.312 1.00 45.62 85 ALA A C 1
ATOM 652 O O . ALA A 1 85 ? -11.719 -3.400 27.191 1.00 45.62 85 ALA A O 1
ATOM 653 N N . THR A 1 86 ? -12.086 -5.242 25.994 1.00 46.56 86 THR A N 1
ATOM 654 C CA . THR A 1 86 ? -11.140 -6.075 26.758 1.00 46.56 86 THR A CA 1
ATOM 655 C C . THR A 1 86 ? -9.718 -6.108 26.217 1.00 46.56 86 THR A C 1
ATOM 657 O O . THR A 1 86 ? -8.849 -6.662 26.880 1.00 46.56 86 THR A O 1
ATOM 660 N N . PHE A 1 87 ? -9.419 -5.459 25.094 1.00 49.41 87 PHE A N 1
ATOM 661 C CA . PHE A 1 87 ? -8.034 -5.255 24.684 1.00 49.41 87 PHE A CA 1
ATOM 662 C C . PHE A 1 87 ? -7.820 -3.784 24.381 1.00 49.41 87 PHE A C 1
ATOM 664 O O . PHE A 1 87 ? -8.506 -3.212 23.537 1.00 49.41 87 PHE A O 1
ATOM 671 N N . ARG A 1 88 ? -6.844 -3.171 25.060 1.00 54.00 88 ARG A N 1
ATOM 672 C CA . ARG A 1 8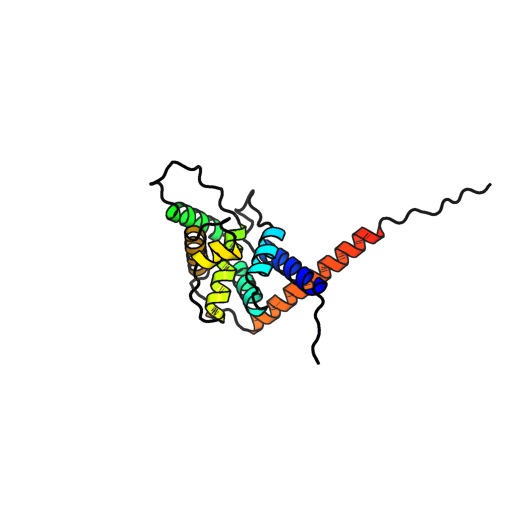8 ? -6.178 -1.974 24.540 1.00 54.00 88 ARG A CA 1
ATOM 673 C C . ARG A 1 88 ? -5.870 -2.281 23.077 1.00 54.00 88 ARG A C 1
ATOM 675 O O . ARG A 1 88 ? -5.092 -3.192 22.816 1.00 54.00 88 ARG A O 1
ATOM 682 N N . SER A 1 89 ? -6.562 -1.636 22.141 1.00 63.50 89 SER A N 1
ATOM 683 C CA . SER A 1 89 ? -6.379 -1.940 20.727 1.00 63.50 89 SER A CA 1
ATOM 684 C C . SER A 1 89 ? -4.926 -1.645 20.386 1.00 63.50 89 SER A C 1
ATOM 686 O O . SER A 1 89 ? -4.495 -0.505 20.580 1.00 63.50 89 SER A O 1
ATOM 688 N N . ASP A 1 90 ? -4.183 -2.649 19.918 1.00 73.19 90 ASP A N 1
ATOM 689 C CA . ASP A 1 90 ? -2.799 -2.450 19.501 1.00 73.19 90 ASP A CA 1
ATOM 690 C C . ASP A 1 90 ? -2.721 -1.250 18.546 1.00 73.19 90 ASP A C 1
ATOM 692 O O . ASP A 1 90 ? -3.611 -1.082 17.695 1.00 73.19 90 ASP A O 1
ATOM 696 N N . PRO A 1 91 ? -1.697 -0.392 18.676 1.00 80.75 91 PRO A N 1
ATOM 697 C CA . PRO A 1 91 ? -1.574 0.788 17.835 1.00 80.75 91 PRO A CA 1
ATOM 698 C C . PRO A 1 91 ? -1.585 0.408 16.346 1.00 80.75 91 PRO A C 1
ATOM 700 O O . PRO A 1 91 ? -1.055 -0.630 15.939 1.00 80.75 91 PRO A O 1
ATOM 703 N N . LEU A 1 92 ? -2.235 1.243 15.530 1.00 86.12 92 LEU A N 1
ATOM 704 C CA . LEU A 1 92 ? -2.318 1.050 14.082 1.00 86.12 92 LEU A CA 1
ATOM 705 C C . LEU A 1 92 ? -0.945 1.233 13.436 1.00 86.12 92 LEU A C 1
ATOM 707 O O . LEU A 1 92 ? -0.472 2.354 13.268 1.00 86.12 92 LEU A O 1
ATOM 711 N N . LYS A 1 93 ? -0.362 0.116 13.011 1.00 88.94 93 LYS A N 1
ATOM 712 C CA . LYS A 1 93 ? 0.920 0.046 12.307 1.00 88.94 93 LYS A CA 1
ATOM 713 C C . LYS A 1 93 ? 0.849 0.753 10.952 1.00 88.94 93 LYS A C 1
ATOM 715 O O . LYS A 1 93 ? -0.045 0.466 10.158 1.00 88.94 93 LYS A O 1
ATOM 720 N N . ALA A 1 94 ? 1.795 1.642 10.655 1.00 91.50 94 ALA A N 1
ATOM 721 C CA . ALA A 1 94 ? 1.818 2.381 9.387 1.00 91.50 94 ALA A CA 1
ATOM 722 C C . ALA A 1 94 ? 2.112 1.492 8.172 1.00 91.50 94 ALA A C 1
ATOM 724 O O . ALA A 1 94 ? 1.690 1.798 7.060 1.00 91.50 94 ALA A O 1
ATOM 725 N N . GLU A 1 95 ? 2.754 0.344 8.384 1.00 93.12 95 GLU A N 1
ATOM 726 C CA . GLU A 1 95 ? 2.952 -0.691 7.369 1.00 93.12 95 GLU A CA 1
ATOM 727 C C . GLU A 1 95 ? 1.620 -1.220 6.820 1.00 93.12 95 GLU A C 1
ATOM 729 O O . GLU A 1 95 ? 1.591 -1.792 5.734 1.00 93.12 95 GLU A O 1
ATOM 734 N N . LEU A 1 96 ? 0.511 -1.019 7.541 1.00 94.19 96 LEU A N 1
ATOM 735 C CA . LEU A 1 96 ? -0.826 -1.356 7.070 1.00 94.19 96 LEU A CA 1
ATOM 736 C C . LEU A 1 96 ? -1.228 -0.541 5.834 1.00 94.19 96 LEU A C 1
ATOM 738 O O . LEU A 1 96 ? -1.901 -1.081 4.962 1.00 94.19 96 LEU A O 1
ATOM 742 N N . ILE A 1 97 ? -0.793 0.720 5.734 1.00 96.19 97 ILE A N 1
ATOM 743 C CA . ILE A 1 97 ? -1.060 1.579 4.571 1.00 96.19 97 ILE A CA 1
ATOM 744 C C . ILE A 1 97 ? -0.374 0.987 3.336 1.00 96.19 97 ILE A C 1
ATOM 746 O O . ILE A 1 97 ? -1.015 0.793 2.305 1.00 96.19 97 ILE A O 1
ATOM 750 N N . VAL A 1 98 ? 0.897 0.594 3.478 1.00 96.12 98 VAL A N 1
ATOM 751 C CA . VAL A 1 98 ? 1.654 -0.091 2.418 1.00 96.12 98 VAL A CA 1
ATOM 752 C C . VAL A 1 98 ? 0.987 -1.417 2.048 1.00 96.12 98 VAL A C 1
ATOM 754 O O . VAL A 1 98 ? 0.785 -1.703 0.872 1.00 96.12 98 VAL A O 1
ATOM 757 N N . LEU A 1 99 ? 0.588 -2.215 3.042 1.00 95.88 99 LEU A N 1
ATOM 758 C CA . LEU A 1 99 ? -0.084 -3.495 2.815 1.00 95.88 99 LEU A CA 1
ATOM 759 C C . LEU A 1 99 ? -1.420 -3.327 2.072 1.00 95.88 99 LEU A C 1
ATOM 761 O O . LEU A 1 99 ? -1.743 -4.135 1.207 1.00 95.88 99 LEU A O 1
ATOM 765 N N . GLY A 1 100 ? -2.181 -2.277 2.393 1.00 96.88 100 GLY A N 1
ATOM 766 C CA . GLY A 1 100 ? -3.424 -1.934 1.709 1.00 96.88 100 GLY A CA 1
ATOM 767 C C . GLY A 1 100 ? -3.199 -1.545 0.248 1.00 96.88 100 GLY A C 1
ATOM 768 O O . GLY A 1 100 ? -3.894 -2.058 -0.625 1.00 96.88 100 GLY A O 1
ATOM 769 N N . ALA A 1 101 ? -2.196 -0.708 -0.031 1.00 97.38 101 ALA A N 1
ATOM 770 C CA . ALA A 1 101 ? -1.845 -0.325 -1.399 1.00 97.38 101 ALA A CA 1
ATOM 771 C C . ALA A 1 101 ? -1.415 -1.538 -2.244 1.00 97.38 101 ALA A C 1
ATOM 773 O O . ALA A 1 101 ? -1.890 -1.709 -3.365 1.00 97.38 101 ALA A O 1
ATOM 774 N N . LEU A 1 102 ? -0.593 -2.435 -1.683 1.00 97.00 102 LEU A N 1
ATOM 775 C CA . LEU A 1 102 ? -0.183 -3.680 -2.348 1.00 97.00 102 LEU A CA 1
ATOM 776 C C . LEU A 1 102 ? -1.375 -4.607 -2.628 1.00 97.00 102 LEU A C 1
ATOM 778 O O . LEU A 1 102 ? -1.460 -5.191 -3.707 1.00 97.00 102 LEU A O 1
ATOM 782 N N . ALA A 1 103 ? -2.308 -4.723 -1.677 1.00 96.81 103 ALA A N 1
ATOM 783 C CA . ALA A 1 103 ? -3.519 -5.519 -1.849 1.00 96.81 103 ALA A CA 1
ATOM 784 C C . ALA A 1 103 ? -4.400 -4.994 -2.985 1.00 96.81 103 ALA A C 1
ATOM 786 O O . ALA A 1 103 ? -4.891 -5.792 -3.785 1.00 96.81 103 ALA A O 1
ATOM 787 N N . ILE A 1 104 ? -4.568 -3.674 -3.087 1.00 97.00 104 ILE A N 1
ATOM 788 C CA . ILE A 1 104 ? -5.311 -3.041 -4.181 1.00 97.00 104 ILE A CA 1
ATOM 789 C C . ILE A 1 104 ? -4.607 -3.282 -5.517 1.00 97.00 104 ILE A C 1
ATOM 791 O O . ILE A 1 104 ? -5.240 -3.775 -6.447 1.00 97.00 104 ILE A O 1
ATOM 795 N N . ALA A 1 105 ? -3.305 -2.999 -5.595 1.00 96.81 105 ALA A N 1
ATOM 796 C CA . ALA A 1 105 ? -2.536 -3.132 -6.827 1.00 96.81 105 ALA A CA 1
ATOM 797 C C . ALA A 1 105 ? -2.559 -4.567 -7.375 1.00 96.81 105 ALA A C 1
ATOM 799 O O . ALA A 1 105 ? -2.813 -4.770 -8.561 1.00 96.81 105 ALA A O 1
ATOM 800 N N . GLN A 1 106 ? -2.374 -5.568 -6.505 1.00 96.12 106 GLN A N 1
ATOM 801 C CA . GLN A 1 106 ? -2.433 -6.973 -6.911 1.00 96.12 106 GLN A CA 1
ATOM 802 C C . GLN A 1 106 ? -3.830 -7.353 -7.413 1.00 96.12 106 GLN A C 1
ATOM 804 O O . GLN A 1 106 ? -3.959 -8.025 -8.434 1.00 96.12 106 GLN A O 1
ATOM 809 N N . SER A 1 107 ? -4.872 -6.927 -6.695 1.00 95.00 107 SER A N 1
ATOM 810 C CA . SER A 1 107 ? -6.255 -7.245 -7.062 1.00 95.00 107 SER A CA 1
ATOM 811 C C . SER A 1 107 ? -6.620 -6.642 -8.415 1.00 95.00 107 SER A C 1
ATOM 813 O O . SER A 1 107 ? -7.260 -7.307 -9.220 1.00 95.00 107 SER A O 1
ATOM 815 N N . TYR A 1 108 ? -6.176 -5.408 -8.665 1.00 95.12 108 TYR A N 1
ATOM 816 C CA . TYR A 1 108 ? -6.455 -4.670 -9.890 1.00 95.12 108 TYR A CA 1
ATOM 817 C C . TYR A 1 108 ? -5.750 -5.266 -11.115 1.00 95.12 108 TYR A C 1
ATOM 819 O O . TYR A 1 108 ? -6.398 -5.520 -12.123 1.00 95.12 108 TYR A O 1
ATOM 827 N N . LEU A 1 109 ? -4.440 -5.528 -11.034 1.00 94.62 109 LEU A N 1
ATOM 828 C CA . LEU A 1 109 ? -3.666 -5.997 -12.192 1.00 94.62 109 LEU A CA 1
ATOM 829 C C . LEU A 1 109 ? -3.915 -7.464 -12.548 1.00 94.62 109 LEU A C 1
ATOM 831 O O . LEU A 1 109 ? -3.802 -7.837 -13.712 1.00 94.62 109 LEU A O 1
ATOM 835 N N . HIS A 1 110 ? -4.223 -8.298 -11.553 1.00 92.75 110 HIS A N 1
ATOM 836 C CA . HIS A 1 110 ? -4.384 -9.742 -11.750 1.00 92.75 110 HIS A CA 1
ATOM 837 C C . HIS A 1 110 ? -5.845 -10.193 -11.772 1.00 92.75 110 HIS A C 1
ATOM 839 O O . HIS A 1 110 ? -6.092 -11.393 -11.851 1.00 92.75 110 HIS A O 1
ATOM 845 N N . ASP A 1 111 ? -6.794 -9.257 -11.666 1.00 91.94 111 ASP A N 1
ATOM 846 C CA . ASP A 1 111 ? -8.233 -9.536 -11.559 1.00 91.94 111 ASP A CA 1
ATOM 847 C C . ASP A 1 111 ? -8.534 -10.602 -10.487 1.00 91.94 111 ASP A C 1
ATOM 849 O O . ASP A 1 111 ? -9.237 -11.594 -10.690 1.00 91.94 111 ASP A O 1
ATOM 853 N N . THR A 1 112 ? -7.908 -10.434 -9.318 1.00 87.06 112 THR A N 1
ATOM 854 C CA . THR A 1 112 ? -8.059 -11.363 -8.193 1.00 87.06 112 THR A CA 1
ATOM 855 C C . THR A 1 112 ? -8.856 -10.725 -7.063 1.00 87.06 112 THR A C 1
ATOM 857 O O . THR A 1 112 ? -8.724 -9.529 -6.797 1.00 87.06 112 THR A O 1
ATOM 860 N N . PRO A 1 113 ? -9.673 -11.504 -6.330 1.00 77.69 113 PRO A N 1
ATOM 861 C CA . PRO A 1 113 ? -10.374 -10.974 -5.175 1.00 77.69 113 PRO A CA 1
ATOM 862 C C . PRO A 1 113 ? -9.349 -10.618 -4.094 1.00 77.69 113 PRO A C 1
ATOM 864 O O . PRO A 1 113 ? -8.678 -11.504 -3.559 1.00 77.69 113 PRO A O 1
ATOM 867 N N . GLY A 1 114 ? -9.257 -9.330 -3.748 1.00 76.81 114 GLY A N 1
ATOM 868 C CA . GLY A 1 114 ? -8.347 -8.773 -2.741 1.00 76.81 114 GLY A CA 1
ATOM 869 C C . GLY A 1 114 ? -8.631 -9.243 -1.322 1.00 76.81 114 GLY A C 1
ATOM 870 O O . GLY A 1 114 ? -9.055 -8.465 -0.476 1.00 76.81 114 GLY A O 1
ATOM 871 N N . ASN A 1 115 ? -8.431 -10.535 -1.062 1.00 91.38 115 ASN A N 1
ATOM 872 C CA . ASN A 1 115 ? -8.871 -11.242 0.131 1.00 91.38 115 ASN A CA 1
ATOM 873 C C . ASN A 1 115 ? -8.089 -10.781 1.375 1.00 91.38 115 ASN A C 1
ATOM 875 O O . ASN A 1 115 ? -6.966 -11.252 1.605 1.00 91.38 115 ASN A O 1
ATOM 879 N N . PRO A 1 116 ? -8.680 -9.955 2.261 1.00 93.69 116 PRO A N 1
ATOM 880 C CA . PRO A 1 116 ? -7.956 -9.398 3.403 1.00 93.69 116 PRO A CA 1
ATOM 881 C C . PRO A 1 116 ? -7.515 -10.478 4.401 1.00 93.69 116 PRO A C 1
ATOM 883 O O . PRO A 1 116 ? -6.545 -10.300 5.139 1.00 93.69 116 PRO A O 1
ATOM 886 N N . LYS A 1 117 ? -8.189 -11.641 4.413 1.00 95.38 117 LYS A N 1
ATOM 887 C CA . LYS A 1 117 ? -7.800 -12.787 5.248 1.00 95.38 117 LYS A CA 1
ATOM 888 C C . LYS A 1 117 ? -6.513 -13.438 4.752 1.00 95.38 117 LYS A C 1
ATOM 890 O O . LYS A 1 117 ? -5.729 -13.892 5.581 1.00 95.38 117 LYS A O 1
ATOM 895 N N . TRP A 1 118 ? -6.283 -13.487 3.438 1.00 95.19 118 TRP A N 1
ATOM 896 C CA . TRP A 1 118 ? -5.039 -14.018 2.877 1.00 95.19 118 TRP A CA 1
ATOM 897 C C . TRP A 1 118 ? -3.862 -13.100 3.219 1.00 95.19 118 TRP A C 1
ATOM 899 O O . TRP A 1 118 ? -2.867 -13.565 3.779 1.00 95.19 118 TRP A O 1
ATOM 909 N N . TRP A 1 119 ? -4.035 -11.793 3.010 1.00 95.38 119 TRP A N 1
ATOM 910 C CA . TRP A 1 119 ? -3.046 -10.774 3.369 1.00 95.38 119 TRP A CA 1
ATOM 911 C C . TRP A 1 119 ? -2.725 -10.771 4.867 1.00 95.38 119 TRP A C 1
ATOM 913 O O . TRP A 1 119 ? -1.557 -10.740 5.249 1.00 95.38 119 TRP A O 1
ATOM 923 N N . SER A 1 120 ? -3.736 -10.906 5.729 1.00 95.62 120 SER A N 1
ATOM 924 C CA . SER A 1 120 ? -3.530 -11.061 7.173 1.00 95.62 120 SER A CA 1
ATOM 925 C C . SER A 1 120 ? -2.802 -12.369 7.510 1.00 95.62 120 SER A C 1
ATOM 927 O O . SER A 1 120 ? -1.788 -12.372 8.201 1.00 95.62 120 SER A O 1
ATOM 929 N N . LYS A 1 121 ? -3.279 -13.516 7.017 1.00 95.56 121 LYS A N 1
ATOM 930 C CA . LYS A 1 121 ? -2.758 -14.825 7.433 1.00 95.56 121 LYS A CA 1
ATOM 931 C C . LYS A 1 121 ? -1.352 -15.104 6.899 1.00 95.56 121 LYS A C 1
ATOM 933 O O . LYS A 1 121 ? -0.512 -15.569 7.665 1.00 95.56 121 LYS A O 1
ATOM 938 N N . TYR A 1 122 ? -1.108 -14.859 5.614 1.00 94.94 122 TYR A N 1
ATOM 939 C CA . TYR A 1 122 ? 0.103 -15.313 4.926 1.00 94.94 122 TYR A CA 1
ATOM 940 C C . TYR A 1 122 ? 1.138 -14.200 4.770 1.00 94.94 122 TYR A C 1
ATOM 942 O O . TYR A 1 122 ? 2.303 -14.405 5.112 1.00 94.94 122 TYR A O 1
ATOM 950 N N . VAL A 1 123 ? 0.721 -13.007 4.339 1.00 95.19 123 VAL A N 1
ATOM 951 C CA . VAL A 1 123 ? 1.659 -11.898 4.112 1.00 95.19 123 VAL A CA 1
ATOM 952 C C . VAL A 1 123 ? 2.049 -11.240 5.429 1.00 95.19 123 VAL A C 1
ATOM 954 O O . VAL A 1 123 ? 3.237 -11.078 5.707 1.00 95.19 123 VAL A O 1
ATOM 957 N N . SER A 1 124 ? 1.088 -10.932 6.299 1.00 93.50 124 SER A N 1
ATOM 958 C CA . SER A 1 124 ? 1.394 -10.288 7.576 1.00 93.50 124 SER A CA 1
ATOM 959 C C . SER A 1 124 ? 1.668 -11.248 8.732 1.00 93.50 124 SER A C 1
ATOM 961 O O . SER A 1 124 ? 2.085 -10.799 9.799 1.00 93.50 124 SER A O 1
ATOM 963 N N . ARG A 1 125 ? 1.468 -12.561 8.552 1.00 93.62 125 ARG A N 1
ATOM 964 C CA . ARG A 1 125 ? 1.574 -13.578 9.620 1.00 93.62 125 ARG A CA 1
ATOM 965 C C . ARG A 1 125 ? 0.708 -13.252 10.847 1.00 93.62 125 ARG A C 1
ATOM 967 O O . ARG A 1 125 ? 1.131 -13.448 11.981 1.00 93.62 125 ARG A O 1
ATOM 974 N N . LYS A 1 126 ? -0.506 -12.746 10.617 1.00 90.44 126 LYS A N 1
ATOM 975 C CA . LYS A 1 126 ? -1.482 -12.307 11.630 1.00 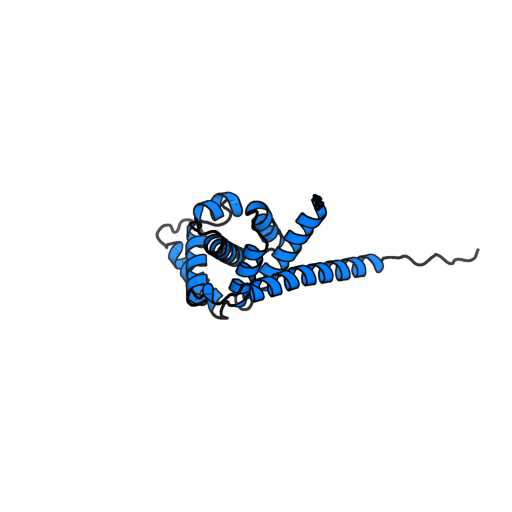90.44 126 LYS A CA 1
ATOM 976 C C . LYS A 1 126 ? -1.017 -11.128 12.497 1.00 90.44 126 LYS A C 1
ATOM 978 O O . LYS A 1 126 ? -1.627 -10.860 13.523 1.00 90.44 126 LYS A O 1
ATOM 983 N N . THR A 1 127 ? 0.025 -10.397 12.091 1.00 90.50 127 THR A N 1
ATOM 984 C CA . THR A 1 127 ? 0.478 -9.192 12.818 1.00 90.50 127 THR A CA 1
ATOM 985 C C . THR A 1 127 ? -0.406 -7.964 12.582 1.00 90.50 127 THR A C 1
ATOM 987 O O . THR A 1 127 ? -0.264 -6.973 13.303 1.00 90.50 127 THR A O 1
ATOM 990 N N . VAL A 1 128 ? -1.288 -8.036 11.579 1.00 90.19 128 VAL A N 1
ATOM 991 C CA . VAL A 1 128 ? -2.397 -7.110 11.308 1.00 90.19 128 VAL A CA 1
ATOM 992 C C . VAL A 1 128 ? -3.650 -7.905 10.962 1.00 90.19 128 VAL A C 1
ATOM 994 O O . VAL A 1 128 ? -3.577 -8.960 10.319 1.00 90.19 128 VAL A O 1
ATOM 997 N N . GLU A 1 129 ? -4.803 -7.404 11.393 1.00 91.75 129 GLU A N 1
ATOM 998 C CA . GLU A 1 129 ? -6.082 -8.084 11.239 1.00 91.75 129 GLU A CA 1
ATOM 999 C C . GLU A 1 129 ? -6.714 -7.837 9.863 1.00 91.75 129 GLU A C 1
ATOM 1001 O O . GLU A 1 129 ? -6.548 -6.787 9.244 1.00 91.75 129 GLU A O 1
ATOM 1006 N N . ALA A 1 130 ? -7.514 -8.797 9.394 1.00 93.56 130 ALA A N 1
ATOM 1007 C CA . ALA A 1 130 ? -8.207 -8.692 8.109 1.00 93.56 130 ALA A CA 1
ATOM 1008 C C . ALA A 1 130 ? -9.164 -7.485 8.035 1.00 93.56 130 ALA A C 1
ATOM 1010 O O . ALA A 1 130 ? -9.309 -6.890 6.970 1.00 93.56 130 ALA A O 1
ATOM 1011 N N . ARG A 1 131 ? -9.795 -7.100 9.156 1.00 92.88 131 ARG A N 1
ATOM 1012 C CA . ARG A 1 131 ? -10.677 -5.919 9.220 1.00 92.88 131 ARG A CA 1
ATOM 1013 C C . ARG A 1 131 ? -9.917 -4.606 9.056 1.00 92.88 131 ARG A C 1
ATOM 1015 O O . ARG A 1 131 ? -10.420 -3.707 8.395 1.00 92.88 131 ARG A O 1
ATOM 1022 N N . ASP A 1 132 ? -8.701 -4.527 9.592 1.00 93.38 132 ASP A N 1
ATOM 1023 C CA . ASP A 1 132 ? -7.839 -3.353 9.466 1.00 93.38 132 ASP A CA 1
ATOM 1024 C C . ASP A 1 132 ? -7.364 -3.197 8.016 1.00 93.38 132 ASP A C 1
ATOM 1026 O O . ASP A 1 132 ? -7.376 -2.098 7.466 1.00 93.38 132 ASP A O 1
ATOM 1030 N N . ILE A 1 133 ? -7.027 -4.310 7.355 1.00 95.62 133 ILE A N 1
ATOM 1031 C CA . ILE A 1 133 ? -6.690 -4.332 5.923 1.00 95.62 133 ILE A CA 1
ATOM 1032 C C . ILE A 1 133 ? -7.897 -3.898 5.080 1.00 95.62 133 ILE A C 1
ATOM 1034 O O . ILE A 1 133 ? -7.758 -3.043 4.208 1.00 95.62 133 ILE A O 1
ATOM 1038 N N . ALA A 1 134 ? -9.092 -4.431 5.352 1.00 95.69 134 ALA A N 1
ATOM 1039 C CA . ALA A 1 134 ? -10.312 -4.053 4.634 1.00 95.69 134 ALA A CA 1
ATOM 1040 C C . ALA A 1 134 ? -10.667 -2.565 4.825 1.00 95.69 134 ALA A C 1
ATOM 1042 O O . ALA A 1 134 ? -10.991 -1.870 3.868 1.00 95.69 134 ALA A O 1
ATOM 1043 N N . ALA A 1 135 ? -10.560 -2.048 6.052 1.00 95.56 135 ALA A N 1
ATOM 1044 C CA . ALA A 1 135 ? -10.766 -0.628 6.327 1.00 95.56 135 ALA A CA 1
ATOM 1045 C C . ALA A 1 135 ? -9.736 0.246 5.597 1.00 95.56 135 ALA A C 1
ATOM 1047 O O . ALA A 1 135 ? -10.089 1.272 5.023 1.00 95.56 135 ALA A O 1
ATOM 1048 N N . THR A 1 136 ? -8.475 -0.186 5.577 1.00 96.69 136 THR A N 1
ATOM 1049 C CA . THR A 1 136 ? -7.383 0.557 4.938 1.00 96.69 136 THR A CA 1
ATOM 1050 C C . THR A 1 136 ? -7.521 0.592 3.425 1.00 96.69 136 THR A C 1
ATOM 1052 O O . THR A 1 136 ? -7.403 1.659 2.837 1.00 96.69 136 THR A O 1
ATOM 1055 N N . THR A 1 137 ? -7.819 -0.546 2.798 1.00 97.00 137 THR A N 1
ATOM 1056 C CA . THR A 1 137 ? -8.050 -0.623 1.347 1.00 97.00 137 THR A CA 1
ATOM 1057 C C . THR A 1 137 ? -9.230 0.251 0.921 1.00 97.00 137 THR A C 1
ATOM 1059 O O . THR A 1 137 ? -9.090 1.050 0.002 1.00 97.00 137 THR A O 1
ATOM 1062 N N . ASN A 1 138 ? -10.348 0.207 1.650 1.00 96.62 138 ASN A N 1
ATOM 1063 C CA . ASN A 1 138 ? -11.486 1.093 1.390 1.00 96.62 138 ASN A CA 1
ATOM 1064 C C . ASN A 1 138 ? -11.128 2.577 1.550 1.00 96.62 138 ASN A C 1
ATOM 1066 O O . ASN A 1 138 ? -11.551 3.392 0.738 1.00 96.62 138 ASN A O 1
ATOM 1070 N N . CYS A 1 139 ? -10.346 2.939 2.572 1.00 97.00 139 CYS A N 1
ATOM 1071 C CA . CYS A 1 139 ? -9.895 4.320 2.743 1.00 97.00 139 CYS A CA 1
ATOM 1072 C C . CYS A 1 139 ? -8.972 4.784 1.623 1.00 97.00 139 CYS A C 1
ATOM 1074 O O . CYS A 1 139 ? -9.118 5.917 1.186 1.00 97.00 139 CYS A O 1
ATOM 1076 N N . ILE A 1 140 ? -8.042 3.940 1.171 1.00 97.62 140 ILE A N 1
ATOM 1077 C CA . ILE A 1 140 ? -7.155 4.274 0.053 1.00 97.62 140 ILE A CA 1
ATOM 1078 C C . ILE A 1 140 ? -7.994 4.519 -1.197 1.00 97.62 140 ILE A C 1
ATOM 1080 O O . ILE A 1 140 ? -7.873 5.577 -1.796 1.00 97.62 140 ILE A O 1
ATOM 1084 N N . LEU A 1 141 ? -8.892 3.588 -1.538 1.00 97.38 141 LEU A N 1
ATOM 1085 C CA . LEU A 1 141 ? -9.758 3.719 -2.709 1.00 97.38 141 LEU A CA 1
ATOM 1086 C C . LEU A 1 141 ? -10.613 4.987 -2.657 1.00 97.38 141 LEU A C 1
ATOM 1088 O O . LEU A 1 141 ? -10.717 5.678 -3.656 1.00 97.38 141 LEU A O 1
ATOM 1092 N N . GLN A 1 142 ? -11.188 5.325 -1.503 1.00 97.38 142 GLN A N 1
ATOM 1093 C CA . GLN A 1 142 ? -11.960 6.563 -1.352 1.00 97.38 142 GLN A CA 1
ATOM 1094 C C . GLN A 1 142 ? -11.104 7.824 -1.493 1.00 97.38 142 GLN A C 1
ATOM 1096 O O . GLN A 1 142 ? -11.572 8.808 -2.053 1.00 97.38 142 GLN A O 1
ATOM 1101 N N . ASP A 1 143 ? -9.880 7.812 -0.969 1.00 97.25 143 ASP A N 1
ATOM 1102 C CA . ASP A 1 143 ? -8.988 8.973 -0.990 1.00 97.25 143 ASP A CA 1
ATOM 1103 C C . ASP A 1 143 ? -8.457 9.268 -2.401 1.00 97.25 143 ASP A C 1
ATOM 1105 O O . ASP A 1 143 ? -8.338 10.432 -2.770 1.00 97.25 143 ASP A O 1
ATOM 1109 N N . ILE A 1 144 ? -8.248 8.227 -3.215 1.00 96.69 144 ILE A N 1
ATOM 1110 C CA . ILE A 1 144 ? -7.879 8.344 -4.638 1.00 96.69 144 ILE A CA 1
ATOM 1111 C C . ILE A 1 144 ? -9.098 8.433 -5.577 1.00 96.69 144 ILE A C 1
ATOM 1113 O O . ILE A 1 144 ? -8.961 8.236 -6.783 1.00 96.69 144 ILE A O 1
ATOM 1117 N N . ASP A 1 145 ? -10.300 8.652 -5.032 1.00 95.62 145 ASP A N 1
ATOM 1118 C CA . ASP A 1 145 ? -11.578 8.697 -5.765 1.00 95.62 145 ASP A CA 1
ATOM 1119 C C . ASP A 1 145 ? -11.821 7.480 -6.684 1.00 95.62 145 ASP A C 1
ATOM 1121 O O . ASP A 1 145 ? -12.341 7.575 -7.791 1.00 95.62 145 ASP A O 1
ATOM 1125 N N . TYR A 1 146 ? -11.388 6.300 -6.232 1.00 95.38 146 TYR A N 1
ATOM 1126 C CA . TYR A 1 146 ? -11.414 5.024 -6.957 1.00 95.38 146 TYR A CA 1
ATOM 1127 C C . TYR A 1 146 ? -10.686 5.054 -8.314 1.00 95.38 146 TYR A C 1
ATOM 1129 O O . TYR A 1 146 ? -10.821 4.128 -9.117 1.00 95.38 146 TYR A O 1
ATOM 1137 N N . GLY A 1 147 ? -9.872 6.079 -8.563 1.00 93.44 147 GLY A N 1
ATOM 1138 C CA . GLY A 1 147 ? -9.231 6.368 -9.839 1.00 93.44 147 GLY A CA 1
ATOM 1139 C C . GLY A 1 147 ? -8.020 5.498 -10.159 1.00 93.44 147 GLY A C 1
ATOM 1140 O O . GLY A 1 147 ? -7.018 6.022 -10.610 1.00 93.44 147 GLY A O 1
ATOM 1141 N N . LEU A 1 148 ? -8.070 4.176 -9.973 1.00 91.56 148 LEU A N 1
ATOM 1142 C CA . LEU A 1 148 ? -6.934 3.297 -10.313 1.00 91.56 148 LEU A CA 1
ATOM 1143 C C . LEU A 1 148 ? -6.599 3.287 -11.813 1.00 91.56 148 LEU A C 1
ATOM 1145 O O . LEU A 1 148 ? -5.460 3.028 -12.187 1.00 91.56 148 LEU A O 1
ATOM 1149 N N . MET A 1 149 ? -7.582 3.577 -12.669 1.00 89.94 149 MET A N 1
ATOM 1150 C CA . MET A 1 149 ? -7.406 3.625 -14.123 1.00 89.94 149 MET A CA 1
ATOM 1151 C C . MET A 1 149 ? -6.592 4.840 -14.591 1.00 89.94 149 MET A C 1
ATOM 1153 O O . MET A 1 149 ? -6.153 4.860 -15.737 1.00 89.94 149 MET A O 1
ATOM 1157 N N . SER A 1 150 ? -6.392 5.852 -13.739 1.00 89.94 150 SER A N 1
ATOM 1158 C CA . SER A 1 150 ? -5.582 7.020 -14.102 1.00 89.94 150 SER A CA 1
ATOM 1159 C C . SER A 1 150 ? -4.084 6.717 -14.130 1.00 89.94 150 SER A C 1
ATOM 1161 O O . SER A 1 150 ? -3.348 7.460 -14.771 1.00 89.94 150 SER A O 1
ATOM 1163 N N . PHE A 1 151 ? -3.643 5.630 -13.487 1.00 92.94 151 PHE A N 1
ATOM 1164 C CA . PHE A 1 151 ? -2.255 5.183 -13.520 1.00 92.94 151 PHE A CA 1
ATOM 1165 C C . PHE A 1 151 ? -1.997 4.389 -14.803 1.00 92.94 151 PHE A C 1
ATOM 1167 O O . PHE A 1 151 ? -2.469 3.262 -14.975 1.00 92.94 151 PHE A O 1
ATOM 1174 N N . THR A 1 152 ? -1.255 4.997 -15.718 1.00 93.50 152 THR A N 1
ATOM 1175 C CA . THR A 1 152 ? -0.883 4.417 -17.007 1.00 93.50 152 THR A CA 1
ATOM 1176 C C . THR A 1 152 ? 0.314 3.476 -16.873 1.00 93.50 152 THR A C 1
ATOM 1178 O O . THR A 1 152 ? 1.031 3.470 -15.873 1.00 93.50 152 THR A O 1
ATOM 1181 N N . MET A 1 153 ? 0.565 2.667 -17.905 1.00 90.81 153 MET A N 1
ATOM 1182 C CA . MET A 1 153 ? 1.767 1.825 -17.933 1.00 90.81 153 MET A CA 1
ATOM 1183 C C . MET A 1 153 ? 3.052 2.661 -17.926 1.00 90.81 153 MET A C 1
ATOM 1185 O O . MET A 1 153 ? 4.036 2.224 -17.337 1.00 90.81 153 MET A O 1
ATOM 1189 N N . ASP A 1 154 ? 3.028 3.861 -18.510 1.00 94.06 154 ASP A N 1
ATOM 1190 C CA . ASP A 1 154 ? 4.176 4.769 -18.514 1.00 94.06 154 ASP A CA 1
ATOM 1191 C C . ASP A 1 154 ? 4.498 5.256 -17.092 1.00 94.06 154 ASP A C 1
ATOM 1193 O O . ASP A 1 154 ? 5.661 5.218 -16.689 1.00 94.06 154 ASP A O 1
ATOM 1197 N N . ASP A 1 155 ? 3.475 5.581 -16.288 1.00 93.25 155 ASP A N 1
ATOM 1198 C CA . ASP A 1 155 ? 3.650 5.939 -14.870 1.00 93.25 155 ASP A CA 1
ATOM 1199 C C . ASP A 1 155 ? 4.292 4.786 -14.077 1.00 93.25 155 ASP A C 1
ATOM 1201 O O . ASP A 1 155 ? 5.170 4.986 -13.234 1.00 93.25 155 ASP A O 1
ATOM 1205 N N . LEU A 1 156 ? 3.879 3.546 -14.365 1.00 93.94 156 LEU A N 1
ATOM 1206 C CA . LEU A 1 156 ? 4.450 2.348 -13.749 1.00 93.94 156 LEU A CA 1
ATOM 1207 C C . LEU A 1 156 ? 5.911 2.130 -14.169 1.00 93.94 156 LEU A C 1
ATOM 1209 O O . LEU A 1 156 ? 6.732 1.751 -13.331 1.00 93.94 156 LEU A O 1
ATOM 1213 N N . GLU A 1 157 ? 6.256 2.338 -15.442 1.00 93.06 157 GLU A N 1
ATOM 1214 C CA . GLU A 1 157 ? 7.645 2.254 -15.911 1.00 93.06 157 GLU A CA 1
ATOM 1215 C C . GLU A 1 157 ? 8.530 3.317 -15.256 1.00 93.06 157 GLU A C 1
ATOM 1217 O O . GLU A 1 157 ? 9.606 2.982 -14.750 1.00 93.06 157 GLU A O 1
ATOM 1222 N N . GLU A 1 158 ? 8.067 4.567 -15.185 1.00 92.62 158 GLU A N 1
ATOM 1223 C CA . GLU A 1 158 ? 8.771 5.645 -14.486 1.00 92.62 158 GLU A CA 1
ATOM 1224 C C . GLU A 1 158 ? 9.002 5.278 -13.015 1.00 92.62 158 GLU A C 1
ATOM 1226 O O . GLU A 1 158 ? 10.124 5.361 -12.501 1.00 92.62 158 GLU A O 1
ATOM 1231 N N . LYS A 1 159 ? 7.972 4.754 -12.343 1.00 92.50 159 LYS A N 1
ATOM 1232 C CA . LYS A 1 159 ? 8.082 4.360 -10.937 1.00 92.50 159 LYS A CA 1
ATOM 1233 C C . LYS A 1 159 ? 9.047 3.189 -10.724 1.00 92.50 159 LYS A C 1
ATOM 1235 O O . LYS A 1 159 ? 9.766 3.158 -9.723 1.00 92.50 159 LYS A O 1
ATOM 1240 N N . LYS A 1 160 ? 9.135 2.241 -11.664 1.00 91.12 160 LYS A N 1
ATOM 1241 C CA . LYS A 1 160 ? 10.154 1.172 -11.627 1.00 91.12 160 LYS A CA 1
ATOM 1242 C C . LYS A 1 160 ? 11.563 1.729 -11.786 1.00 91.12 160 LYS A C 1
ATOM 1244 O O . LYS A 1 160 ? 12.466 1.292 -11.072 1.00 91.12 160 LYS A O 1
ATOM 1249 N N . GLN A 1 161 ? 11.761 2.698 -12.677 1.00 90.31 161 GLN A N 1
ATOM 1250 C CA . GLN A 1 161 ? 13.057 3.363 -12.829 1.00 90.31 161 GLN A CA 1
ATOM 1251 C C . GLN A 1 161 ? 13.457 4.100 -11.547 1.00 90.31 161 GLN A C 1
ATOM 1253 O O . GLN A 1 161 ? 14.613 4.014 -11.133 1.00 90.31 161 GLN A O 1
ATOM 1258 N N . GLU A 1 162 ? 12.505 4.739 -10.861 1.00 89.44 162 GLU A N 1
ATOM 1259 C CA . GLU A 1 162 ? 12.750 5.363 -9.559 1.00 89.44 162 GLU A CA 1
ATOM 1260 C C . GLU A 1 162 ? 13.201 4.337 -8.506 1.00 89.44 162 GLU A C 1
ATOM 1262 O O . GLU A 1 162 ? 14.178 4.575 -7.790 1.00 89.44 162 GLU A O 1
ATOM 1267 N N . MET A 1 163 ? 12.554 3.166 -8.449 1.00 86.56 163 MET A N 1
ATOM 1268 C CA . MET A 1 163 ? 12.965 2.071 -7.561 1.00 86.56 163 MET A CA 1
ATOM 1269 C C . MET A 1 163 ? 14.399 1.609 -7.843 1.00 86.56 163 MET A C 1
ATOM 1271 O O . MET A 1 163 ? 15.171 1.402 -6.908 1.00 86.56 163 MET A O 1
ATOM 1275 N N . VAL A 1 164 ? 14.785 1.484 -9.115 1.00 85.94 164 VAL A N 1
ATOM 1276 C CA . VAL A 1 164 ? 16.158 1.117 -9.498 1.00 85.94 164 VAL A CA 1
ATOM 1277 C C . VAL A 1 164 ? 17.149 2.215 -9.097 1.00 85.94 164 VAL A C 1
ATOM 1279 O O . VAL A 1 164 ? 18.166 1.925 -8.461 1.00 85.94 164 VAL A O 1
ATOM 1282 N N . ALA A 1 165 ? 16.832 3.478 -9.393 1.00 85.50 165 ALA A N 1
ATOM 1283 C CA . ALA A 1 165 ? 17.678 4.624 -9.072 1.00 85.50 165 ALA A CA 1
ATOM 1284 C C . ALA A 1 165 ? 17.899 4.780 -7.558 1.00 85.50 165 ALA A C 1
ATOM 1286 O O . ALA A 1 165 ? 19.015 5.057 -7.113 1.00 85.50 165 ALA A O 1
ATOM 1287 N N . GLU A 1 166 ? 16.864 4.556 -6.743 1.00 81.69 166 GLU A N 1
ATOM 1288 C CA . GLU A 1 166 ? 16.970 4.559 -5.281 1.00 81.69 166 GLU A CA 1
ATOM 1289 C C . GLU A 1 166 ? 17.927 3.468 -4.777 1.00 81.69 166 GLU A C 1
ATOM 1291 O O . GLU A 1 166 ? 18.716 3.700 -3.855 1.00 81.69 166 GLU A O 1
ATOM 1296 N N . GLY A 1 167 ? 17.929 2.304 -5.428 1.00 73.69 167 GLY A N 1
ATOM 1297 C CA . GLY A 1 167 ? 18.858 1.220 -5.117 1.00 73.69 167 GLY A CA 1
ATOM 1298 C C . GLY A 1 167 ? 20.310 1.599 -5.377 1.00 73.69 167 GLY A C 1
ATOM 1299 O O . GLY A 1 167 ? 21.181 1.363 -4.537 1.00 73.69 167 GLY A O 1
ATOM 1300 N N . GLU A 1 168 ? 20.579 2.264 -6.499 1.00 75.56 168 GLU A N 1
ATOM 1301 C CA . GLU A 1 168 ? 21.920 2.749 -6.824 1.00 75.56 168 GLU A CA 1
ATOM 1302 C C . GLU A 1 168 ? 22.404 3.861 -5.885 1.00 75.56 168 GLU A C 1
ATOM 1304 O O . GLU A 1 168 ? 23.603 3.942 -5.590 1.00 75.56 168 GLU A O 1
ATOM 1309 N N . ARG A 1 169 ? 21.495 4.726 -5.411 1.00 72.62 169 ARG A N 1
ATOM 1310 C CA . ARG A 1 169 ? 21.804 5.755 -4.404 1.00 72.62 169 ARG A CA 1
ATOM 1311 C C . ARG A 1 169 ? 22.255 5.112 -3.089 1.00 72.62 169 ARG A C 1
ATOM 1313 O O . ARG A 1 169 ? 23.284 5.507 -2.541 1.00 72.62 169 ARG A O 1
ATOM 1320 N N . GLY A 1 170 ? 21.555 4.069 -2.637 1.00 62.00 170 GLY A N 1
ATOM 1321 C CA . GLY A 1 170 ? 21.921 3.306 -1.440 1.00 62.00 170 GLY A CA 1
ATOM 1322 C C . GLY A 1 170 ? 23.293 2.625 -1.541 1.00 62.00 170 GLY A C 1
ATOM 1323 O O . GLY A 1 170 ? 24.082 2.689 -0.599 1.00 62.00 170 GLY A O 1
ATOM 1324 N N . VAL A 1 171 ? 23.627 2.042 -2.701 1.00 59.38 171 VAL A N 1
ATOM 1325 C CA . VAL A 1 171 ? 24.949 1.426 -2.946 1.00 59.38 171 VAL A CA 1
ATOM 1326 C C . VAL A 1 171 ? 26.075 2.462 -2.893 1.00 59.38 171 VAL A C 1
ATOM 1328 O O . VAL A 1 171 ? 27.134 2.193 -2.323 1.00 59.38 171 VAL A O 1
ATOM 1331 N N . ARG A 1 172 ? 25.856 3.652 -3.467 1.00 59.41 172 ARG A N 1
ATOM 1332 C CA . ARG A 1 172 ? 26.835 4.749 -3.445 1.00 59.41 172 ARG A CA 1
ATOM 1333 C C . ARG A 1 172 ? 27.069 5.277 -2.027 1.00 59.41 172 ARG A C 1
ATOM 1335 O O . ARG A 1 172 ? 28.225 5.409 -1.633 1.00 59.41 172 ARG A O 1
ATOM 1342 N N . SER A 1 173 ? 26.011 5.478 -1.238 1.00 56.59 173 SER A N 1
ATOM 1343 C CA . SER A 1 173 ? 26.138 5.864 0.177 1.00 56.59 173 SER A CA 1
ATOM 1344 C C . SER A 1 173 ? 26.821 4.790 1.031 1.00 56.59 173 SER A C 1
ATOM 1346 O O . SER A 1 173 ? 27.683 5.124 1.835 1.00 56.59 173 SER A O 1
ATOM 1348 N N . GLY A 1 174 ? 26.507 3.503 0.841 1.00 52.97 174 GLY A N 1
ATOM 1349 C CA . GLY A 1 174 ? 27.150 2.414 1.590 1.00 52.97 174 GLY A CA 1
ATOM 1350 C C . GLY A 1 174 ? 28.639 2.239 1.265 1.00 52.97 174 GLY A C 1
ATOM 1351 O O . GLY A 1 174 ? 29.437 1.961 2.156 1.00 52.97 174 GLY A O 1
ATOM 1352 N N . LYS A 1 175 ? 29.038 2.461 0.004 1.00 46.47 175 LYS A N 1
ATOM 1353 C CA . LYS A 1 175 ? 30.456 2.491 -0.397 1.00 46.47 175 LYS A CA 1
ATOM 1354 C C . LYS A 1 175 ? 31.206 3.705 0.156 1.00 46.47 175 LYS A C 1
ATOM 1356 O O . LYS A 1 175 ? 32.376 3.566 0.488 1.00 46.47 175 LYS A O 1
ATOM 1361 N N . ALA A 1 176 ? 30.553 4.863 0.269 1.00 42.03 176 ALA A N 1
ATOM 1362 C CA . ALA A 1 176 ? 31.164 6.054 0.860 1.00 42.03 176 ALA A CA 1
ATOM 1363 C C . ALA A 1 176 ? 31.503 5.839 2.346 1.00 42.03 176 ALA A C 1
ATOM 1365 O O . ALA A 1 176 ? 32.616 6.139 2.760 1.00 42.03 176 ALA A O 1
ATOM 1366 N N . VAL A 1 177 ? 30.595 5.220 3.109 1.00 45.50 177 VAL A N 1
ATOM 1367 C CA . VAL A 1 177 ? 30.795 4.931 4.543 1.00 45.50 177 VAL A CA 1
ATOM 1368 C C . VAL A 1 177 ? 31.887 3.876 4.790 1.00 45.50 177 VAL A C 1
ATOM 1370 O O . VAL A 1 177 ? 32.584 3.938 5.797 1.00 45.50 177 VAL A O 1
ATOM 1373 N N . LEU A 1 178 ? 32.088 2.918 3.876 1.00 44.66 178 LEU A N 1
ATOM 1374 C CA . LEU A 1 178 ? 33.142 1.899 4.012 1.00 44.66 178 LEU A CA 1
ATOM 1375 C C . LEU A 1 178 ? 34.556 2.411 3.678 1.00 44.66 178 LEU A C 1
ATOM 1377 O O . LEU A 1 178 ? 35.527 1.782 4.090 1.00 44.66 178 LEU A O 1
ATOM 1381 N N . ASN A 1 179 ? 34.690 3.535 2.966 1.00 49.16 179 ASN A N 1
ATOM 1382 C CA . ASN A 1 179 ? 35.992 4.087 2.569 1.00 49.16 179 ASN A CA 1
ATOM 1383 C C . ASN A 1 179 ? 36.604 5.068 3.589 1.00 49.16 179 ASN A C 1
ATOM 1385 O O . ASN A 1 179 ? 37.758 5.451 3.422 1.00 49.16 179 ASN A O 1
ATOM 1389 N N . GLU A 1 180 ? 35.894 5.461 4.652 1.00 48.59 180 GLU A N 1
ATOM 1390 C CA . GLU A 1 180 ? 36.413 6.395 5.676 1.00 48.59 180 GLU A CA 1
ATOM 1391 C C . GLU A 1 180 ? 37.227 5.712 6.798 1.00 48.59 180 GLU A C 1
ATOM 1393 O O . GLU A 1 180 ? 37.644 6.359 7.755 1.00 48.59 180 GLU A O 1
ATOM 1398 N N . GLY A 1 181 ? 37.493 4.405 6.690 1.00 53.72 181 GLY A N 1
ATOM 1399 C CA . GLY A 1 181 ? 38.147 3.599 7.729 1.00 53.72 181 GLY A CA 1
ATOM 1400 C C . GLY A 1 181 ? 39.578 3.145 7.430 1.00 53.72 181 GLY A C 1
ATOM 1401 O O . GLY A 1 181 ? 39.948 2.055 7.864 1.00 53.72 181 GLY A O 1
ATOM 1402 N N . GLN A 1 182 ? 40.381 3.904 6.677 1.00 45.72 182 GLN A N 1
ATOM 1403 C CA . GLN A 1 182 ? 41.760 3.505 6.370 1.00 45.72 182 GLN A CA 1
ATOM 1404 C C . GLN A 1 182 ? 42.765 4.239 7.274 1.00 45.72 182 GLN A C 1
ATOM 1406 O O . GLN A 1 182 ? 43.038 5.423 7.094 1.00 45.72 182 GLN A O 1
ATOM 1411 N N . LEU A 1 183 ? 43.282 3.507 8.273 1.00 43.34 183 LEU A N 1
ATOM 1412 C CA . LEU A 1 183 ? 44.393 3.907 9.144 1.00 43.34 183 LEU A CA 1
ATOM 1413 C C . LEU A 1 183 ? 45.585 4.393 8.304 1.00 43.34 183 LEU A C 1
ATOM 1415 O O . LEU A 1 183 ? 46.023 3.707 7.378 1.00 43.34 183 LEU A O 1
ATOM 1419 N N . THR A 1 184 ? 46.126 5.553 8.668 1.00 54.31 184 THR A N 1
ATOM 1420 C CA . THR A 1 184 ? 47.394 6.076 8.150 1.00 54.31 184 THR A CA 1
ATOM 1421 C C . THR A 1 184 ? 48.546 5.117 8.478 1.00 54.31 184 THR A C 1
ATOM 1423 O O . THR A 1 184 ? 48.548 4.550 9.574 1.00 54.31 184 THR A O 1
ATOM 1426 N N . PRO A 1 185 ? 49.543 4.945 7.590 1.00 44.97 185 PRO A N 1
ATOM 1427 C CA . PRO A 1 185 ? 50.759 4.213 7.924 1.00 44.97 185 PRO A CA 1
ATOM 1428 C C . PRO A 1 185 ? 51.494 4.920 9.068 1.00 44.97 185 PRO A C 1
ATOM 1430 O O . PRO A 1 185 ? 51.657 6.139 9.039 1.00 44.97 185 PRO A O 1
ATOM 1433 N N . ASP A 1 186 ? 51.914 4.150 10.069 1.00 50.06 186 ASP A N 1
ATOM 1434 C CA . ASP A 1 186 ? 52.865 4.570 11.098 1.00 50.06 186 ASP A CA 1
ATOM 1435 C C . ASP A 1 186 ? 54.207 4.903 10.428 1.00 50.06 186 ASP A C 1
ATOM 1437 O O . ASP A 1 186 ? 54.999 4.017 10.110 1.00 50.06 186 ASP A O 1
ATOM 1441 N N . GLU A 1 187 ? 54.434 6.187 10.147 1.00 56.84 187 GLU A N 1
ATOM 1442 C CA . GLU A 1 187 ? 55.771 6.718 9.906 1.00 56.84 187 GLU A CA 1
ATOM 1443 C C . GLU A 1 187 ? 56.399 7.085 11.254 1.00 56.84 187 GLU A C 1
ATOM 1445 O O . GLU A 1 187 ? 56.331 8.229 11.701 1.00 56.84 187 GLU A O 1
ATOM 1450 N N . SER A 1 188 ? 57.042 6.107 11.888 1.00 49.03 188 SER A N 1
ATOM 1451 C CA . SER A 1 188 ? 58.022 6.361 12.943 1.00 49.03 188 SER A CA 1
ATOM 1452 C C . SER A 1 188 ? 59.408 5.945 12.443 1.00 49.03 188 SER A C 1
ATOM 1454 O O . SER A 1 188 ? 59.651 4.751 12.238 1.00 49.03 188 SER A O 1
ATOM 1456 N N . PRO A 1 189 ? 60.332 6.897 12.210 1.00 57.69 189 PRO A N 1
ATOM 1457 C CA . PRO A 1 189 ? 61.704 6.574 11.883 1.00 57.69 189 PRO A CA 1
ATOM 1458 C C . PRO A 1 189 ? 62.507 6.315 13.167 1.00 57.69 189 PRO A C 1
ATOM 1460 O O . PRO A 1 189 ? 62.709 7.241 13.942 1.00 57.69 189 PRO A O 1
ATOM 1463 N N . TRP A 1 190 ? 62.924 5.055 13.326 1.00 55.22 190 TRP A N 1
ATOM 1464 C CA . TRP A 1 190 ? 63.990 4.463 14.163 1.00 55.22 190 TRP A CA 1
ATOM 1465 C C . TRP A 1 190 ? 64.080 4.927 15.622 1.00 55.22 190 TRP A C 1
ATOM 1467 O O . TRP A 1 190 ? 64.491 6.079 15.880 1.00 55.22 190 TRP A O 1
#

Organism: NCBI:txid50376

Radius of gyration: 20.0 Å; chains: 1; bounding box: 82×33×49 Å

pLDDT: mean 82.57, std 17.46, range [31.8, 97.62]